Protein AF-A0AAE0ZW70-F1 (afdb_monomer)

Radius of gyration: 31.04 Å; Cα contacts (8 Å, |Δi|>4): 93; chains: 1; bounding box: 72×57×101 Å

Sequence (247 aa):
MSRSSVSFLVLSYLARVAAVVDLNQQQIQYVADHLTYRKCLKLIDALNQNGFLLKEGGDETSTPSSQPLREDARRPCVIQLTNWCNGPGRDMTFDFLALRLREIGLQKVADTLSKKVLHETAEQLHRYFLDDPFKEMIPTKSLMLDKPPPTEELVPAPDLEDNQEKLFVAVTILGTICATFCTCVGVCLACPGLGRQVCRRACPEMCASCFEVALDNCGRFAKSFNQSANKHLFAAPQGRRGGPFMV

InterPro domains:
  IPR000488 Death domain [PS50017] (81-117)

Secondary structure (DSSP, 8-state):
--HHHHHHHHHHHHHHHTT--PPPHHHHHHHHHHS-HHHHHHHHHHHH--SSS--TT--TT--S--S---GGGGS-HHHHHHHHHHTTTTT--HHHHHHHHHHTT-HHHHHHHHHHHHHHHHHHHHHHHTS-TTTTTS----TT-PPPPP----PPPP----HHHHHHHHHHHHHHHHHHHHHHHHHHHH-HHHHHHHHHHHS-HHHHHHHHHHHHHHHHHHHHHHHHHHHHHS------PPPP---

Foldseek 3Di:
DDPVVVVVVVVVVVVVLVPFDQDDLVLLVLLLVPDDLVLLLQLLLLLPDDDPDDPPPCDVPVDSPPPPPPPCSPDRSSVSSVVCCVPVCVSPHLVSSLSSCVNSVNNVSSVVSVVVVVVVVVVVVCCCPVVPPCVVVPPPPPVPDDDDDPDDDDDPDPCPPPVVVVVVVVVVVVVVVVVVVVVLVVCCVVPVPVSLVVCVVPDDPVVSVVVVVVSVVVVVVVVVVVVVCCVPVPPDPPPPPDDDDDD

Solvent-accessible surface area (backbone atoms only — not comparable to full-atom values): 15081 Å² total; per-residue (Å²): 134,67,75,63,62,61,52,51,53,53,51,53,52,56,54,60,66,68,68,62,62,70,71,48,72,67,56,49,42,54,53,32,75,75,43,53,72,73,54,40,54,54,46,55,54,56,70,67,49,91,58,99,62,78,73,88,77,68,48,102,74,60,61,76,72,85,62,74,89,49,83,66,78,77,53,55,51,42,58,54,54,51,51,35,42,75,48,91,36,55,91,47,44,52,63,57,55,31,50,50,31,38,74,75,70,37,44,73,59,22,54,52,49,53,50,51,54,52,47,55,51,48,51,51,49,42,52,64,68,70,63,33,81,58,64,78,72,50,75,81,81,51,97,81,70,78,83,79,77,87,83,72,84,80,71,82,75,75,87,69,77,60,61,63,58,56,48,51,52,51,52,51,53,50,50,52,53,51,51,52,51,52,51,54,53,49,46,32,73,78,36,54,70,60,38,54,58,50,43,68,71,75,42,61,74,77,54,48,57,58,46,54,55,50,51,53,51,50,54,52,48,54,53,51,48,52,56,52,46,54,58,64,77,65,56,66,80,77,73,77,76,77,73,84,82,83,129

pLDDT: mean 75.26, std 14.83, range [38.66, 95.25]

Structure (mmCIF, N/CA/C/O backbone):
data_AF-A0AAE0ZW70-F1
#
_entry.id   AF-A0AAE0ZW70-F1
#
loop_
_atom_site.group_PDB
_atom_site.id
_atom_site.type_symbol
_atom_site.label_atom_id
_atom_site.label_alt_id
_atom_site.label_comp_id
_atom_site.label_asym_id
_atom_site.label_entity_id
_atom_site.label_seq_id
_atom_site.pdbx_PDB_ins_code
_atom_site.Cartn_x
_atom_site.Cartn_y
_atom_site.Cartn_z
_atom_site.occupancy
_atom_site.B_iso_or_equiv
_atom_site.auth_seq_id
_atom_site.auth_comp_id
_atom_site.auth_asym_id
_atom_site.auth_atom_id
_atom_site.pdbx_PDB_model_num
ATOM 1 N N . MET A 1 1 ? 18.992 5.344 -28.788 1.00 46.16 1 MET A N 1
ATOM 2 C CA . MET A 1 1 ? 17.808 4.881 -28.028 1.00 46.16 1 MET A CA 1
ATOM 3 C C . MET A 1 1 ? 16.839 6.041 -27.895 1.00 46.16 1 MET A C 1
ATOM 5 O O . MET A 1 1 ? 17.242 7.108 -27.450 1.00 46.16 1 MET A O 1
ATOM 9 N N . SER A 1 2 ? 15.613 5.864 -28.389 1.00 38.66 2 SER A N 1
ATOM 10 C CA . SER A 1 2 ? 14.603 6.923 -28.479 1.00 38.66 2 SER A CA 1
ATOM 11 C C . SER A 1 2 ? 14.188 7.416 -27.088 1.00 38.66 2 SER A C 1
ATOM 13 O O . SER A 1 2 ? 13.878 6.592 -26.222 1.00 38.66 2 SER A O 1
ATOM 15 N N . ARG A 1 3 ? 14.139 8.747 -26.904 1.00 50.19 3 ARG A N 1
ATOM 16 C CA . ARG A 1 3 ? 13.607 9.447 -25.714 1.00 50.19 3 ARG A CA 1
ATOM 17 C C . ARG A 1 3 ? 12.236 8.912 -25.274 1.00 50.19 3 ARG A C 1
ATOM 19 O O . ARG A 1 3 ? 11.920 8.960 -24.090 1.00 50.19 3 ARG A O 1
ATOM 26 N N . SER A 1 4 ? 11.465 8.345 -26.200 1.00 52.25 4 SER A N 1
ATOM 27 C CA . SER A 1 4 ? 10.153 7.757 -25.933 1.00 52.25 4 SER A CA 1
ATOM 28 C C . SER A 1 4 ? 10.219 6.572 -24.962 1.00 52.25 4 SER A C 1
ATOM 30 O O . SER A 1 4 ? 9.391 6.475 -24.066 1.00 52.25 4 SER A O 1
ATOM 32 N N . SER A 1 5 ? 11.233 5.707 -25.065 1.00 51.31 5 SER A N 1
ATOM 33 C CA . SER A 1 5 ? 11.288 4.430 -24.322 1.00 51.31 5 SER A CA 1
ATOM 34 C C . SER A 1 5 ? 11.470 4.619 -22.811 1.00 51.31 5 SER A C 1
ATOM 36 O O . SER A 1 5 ? 10.885 3.894 -22.013 1.00 51.31 5 SER A O 1
ATOM 38 N N . VAL A 1 6 ? 12.250 5.628 -22.410 1.00 56.75 6 VAL A N 1
ATOM 39 C CA . VAL A 1 6 ? 12.465 5.964 -20.991 1.00 56.75 6 VAL A CA 1
ATOM 40 C C . VAL A 1 6 ? 11.204 6.591 -20.397 1.00 56.75 6 VAL A C 1
ATOM 42 O O . VAL A 1 6 ? 10.842 6.298 -19.261 1.00 56.75 6 VAL A O 1
ATOM 45 N N . SER A 1 7 ? 10.489 7.393 -21.189 1.00 64.75 7 SER A N 1
ATOM 46 C CA . SER A 1 7 ? 9.241 8.013 -20.749 1.00 64.75 7 SER A CA 1
ATOM 47 C C . SER A 1 7 ? 8.141 6.978 -20.499 1.00 64.75 7 SER A C 1
ATOM 49 O O . SER A 1 7 ? 7.419 7.106 -19.516 1.00 64.75 7 SER A O 1
ATOM 51 N N . PHE A 1 8 ? 8.047 5.934 -21.333 1.00 62.66 8 PHE A N 1
ATOM 52 C CA . PHE A 1 8 ? 7.090 4.836 -21.142 1.00 62.66 8 PHE A CA 1
ATOM 53 C C . PHE A 1 8 ? 7.341 4.043 -19.855 1.00 62.66 8 PHE A C 1
ATOM 55 O O . PHE A 1 8 ? 6.388 3.734 -19.144 1.00 62.66 8 PHE A O 1
ATOM 62 N N . LEU A 1 9 ? 8.601 3.757 -19.512 1.00 60.66 9 LEU A N 1
ATOM 63 C CA . LEU A 1 9 ? 8.926 3.029 -18.280 1.00 60.66 9 LEU A CA 1
ATOM 64 C C . LEU A 1 9 ? 8.584 3.847 -17.028 1.00 60.66 9 LEU A C 1
ATOM 66 O O . LEU A 1 9 ? 7.955 3.317 -16.114 1.00 60.66 9 LEU A O 1
ATOM 70 N N . VAL A 1 10 ? 8.907 5.145 -17.017 1.00 64.06 10 VAL A N 1
ATOM 71 C CA . VAL A 1 10 ? 8.567 6.048 -15.902 1.00 64.06 10 VAL A CA 1
ATOM 72 C C . VAL A 1 10 ? 7.051 6.218 -15.764 1.00 64.06 10 VAL A C 1
ATOM 74 O O . VAL A 1 10 ? 6.530 6.103 -14.659 1.00 64.06 10 VAL A O 1
ATOM 77 N N . LEU A 1 11 ? 6.327 6.407 -16.873 1.00 58.22 11 LEU A N 1
ATOM 78 C CA . LEU A 1 11 ? 4.861 6.477 -16.869 1.00 58.22 11 LEU A CA 1
ATOM 79 C C . LEU A 1 11 ? 4.227 5.171 -16.374 1.00 58.22 11 LEU A C 1
ATOM 81 O O . LEU A 1 11 ? 3.286 5.217 -15.589 1.00 58.22 11 LEU A O 1
ATOM 85 N N . SER A 1 12 ? 4.765 4.012 -16.770 1.00 59.16 12 SER A N 1
ATOM 86 C CA . SER A 1 12 ? 4.256 2.711 -16.317 1.00 59.16 12 SER A CA 1
ATOM 87 C C . SER A 1 12 ? 4.480 2.474 -14.822 1.00 59.16 12 SER A C 1
ATOM 89 O O . SER A 1 12 ? 3.613 1.920 -14.151 1.00 59.16 12 SER A O 1
ATOM 91 N N . TYR A 1 13 ? 5.615 2.931 -14.283 1.00 62.34 13 TYR A N 1
ATOM 92 C CA . TYR A 1 13 ? 5.923 2.807 -12.862 1.00 62.34 13 TYR A CA 1
ATOM 93 C C . TYR A 1 13 ? 5.033 3.732 -12.027 1.00 62.34 13 TYR A C 1
ATOM 95 O O . TYR A 1 13 ? 4.428 3.289 -11.055 1.00 62.34 13 TYR A O 1
ATOM 103 N N . LEU A 1 14 ? 4.868 4.987 -12.457 1.00 54.28 14 LEU A N 1
ATOM 104 C CA . LEU A 1 14 ? 3.965 5.942 -11.808 1.00 54.28 14 LEU A CA 1
ATOM 105 C C . LEU A 1 14 ? 2.499 5.478 -11.859 1.00 54.28 14 LEU A C 1
ATOM 107 O O . LEU A 1 14 ? 1.781 5.635 -10.877 1.00 54.28 14 LEU A O 1
ATOM 111 N N . ALA A 1 15 ? 2.072 4.843 -12.955 1.00 55.03 15 ALA A N 1
ATOM 112 C CA . ALA A 1 15 ? 0.723 4.289 -13.077 1.00 55.03 15 ALA A CA 1
ATOM 113 C C . ALA A 1 15 ? 0.472 3.102 -12.132 1.00 55.03 15 ALA A C 1
ATOM 115 O O . ALA A 1 15 ? -0.636 2.950 -11.630 1.00 55.03 15 ALA A O 1
ATOM 116 N N . ARG A 1 16 ? 1.490 2.275 -11.850 1.00 52.25 16 ARG A N 1
ATOM 117 C CA . ARG A 1 16 ? 1.353 1.152 -10.905 1.00 52.25 16 ARG A CA 1
ATOM 118 C C . ARG A 1 16 ? 1.277 1.596 -9.449 1.00 52.25 16 ARG A C 1
ATOM 120 O O . ARG A 1 16 ? 0.595 0.946 -8.668 1.00 52.25 16 ARG A O 1
ATOM 127 N N . VAL A 1 17 ? 1.931 2.701 -9.091 1.00 52.81 17 VAL A N 1
ATOM 128 C CA . VAL A 1 17 ? 1.842 3.268 -7.733 1.00 52.81 17 VAL A CA 1
ATOM 129 C C . VAL A 1 17 ? 0.456 3.875 -7.469 1.00 52.81 17 VAL A C 1
ATOM 131 O O . VAL A 1 17 ? 0.002 3.878 -6.333 1.00 52.81 17 VAL A O 1
ATOM 134 N N . ALA A 1 18 ? -0.259 4.315 -8.509 1.00 49.09 18 ALA A N 1
ATOM 135 C CA . ALA A 1 18 ? -1.601 4.889 -8.385 1.00 49.09 18 ALA A CA 1
ATOM 136 C C . ALA A 1 18 ? -2.732 3.853 -8.202 1.00 49.09 18 ALA A C 1
ATOM 138 O O . ALA A 1 18 ? -3.880 4.244 -8.024 1.00 49.09 18 ALA A O 1
ATOM 139 N N . ALA A 1 19 ? -2.437 2.549 -8.252 1.00 50.56 19 ALA A N 1
ATOM 140 C CA . ALA A 1 19 ? -3.428 1.478 -8.094 1.00 50.56 19 ALA A CA 1
ATOM 141 C C . ALA A 1 19 ? -3.498 0.936 -6.655 1.00 50.56 19 ALA A C 1
ATOM 143 O O . ALA A 1 19 ? -3.819 -0.230 -6.427 1.00 50.56 19 ALA A O 1
ATOM 144 N N . VAL A 1 20 ? -3.153 1.770 -5.679 1.00 55.12 20 VAL A N 1
ATOM 145 C CA . VAL A 1 20 ? -3.376 1.467 -4.270 1.00 55.12 20 VAL A CA 1
ATOM 146 C C . VAL A 1 20 ? -4.865 1.672 -3.991 1.00 55.12 20 VAL A C 1
ATOM 148 O O . VAL A 1 20 ? -5.407 2.736 -4.264 1.00 55.12 20 VAL A O 1
ATOM 151 N N . VAL A 1 21 ? -5.539 0.621 -3.523 1.00 60.47 21 VAL A N 1
ATOM 152 C CA . VAL A 1 21 ? -6.985 0.629 -3.268 1.00 60.47 21 VAL A CA 1
ATOM 153 C C . VAL A 1 21 ? -7.301 1.635 -2.161 1.00 60.47 21 VAL A C 1
ATOM 155 O O . VAL A 1 21 ? -6.983 1.397 -0.993 1.00 60.47 21 VAL A O 1
ATOM 158 N N . ASP A 1 22 ? -7.936 2.742 -2.547 1.00 68.19 22 ASP A N 1
ATOM 159 C CA . ASP A 1 22 ? -8.473 3.741 -1.626 1.00 68.19 22 ASP A CA 1
ATOM 160 C C . ASP A 1 22 ? -9.545 3.122 -0.716 1.00 68.19 22 ASP A C 1
ATOM 162 O O . ASP A 1 22 ? -10.363 2.294 -1.132 1.00 68.19 22 ASP A O 1
ATOM 166 N N . LEU A 1 23 ? -9.563 3.553 0.547 1.00 77.31 23 LEU A N 1
ATOM 167 C CA . LEU A 1 23 ? -10.606 3.190 1.505 1.00 77.31 23 LEU A CA 1
ATOM 168 C C . LEU A 1 23 ? -11.967 3.717 1.034 1.00 77.31 23 LEU A C 1
ATOM 170 O O . LEU A 1 23 ? -12.183 4.923 0.914 1.00 77.31 23 LEU A O 1
ATOM 174 N N . ASN A 1 24 ? -12.922 2.811 0.822 1.00 86.44 24 ASN A N 1
ATOM 175 C CA . ASN A 1 24 ? -14.282 3.192 0.453 1.00 86.44 24 ASN A CA 1
ATOM 176 C C . ASN A 1 24 ? -15.010 3.815 1.663 1.00 86.44 24 ASN A C 1
ATOM 178 O O . ASN A 1 24 ? -14.886 3.346 2.798 1.00 86.44 24 ASN A O 1
ATOM 182 N N . GLN A 1 25 ? -15.854 4.824 1.434 1.00 89.19 25 GLN A N 1
ATOM 183 C CA . GLN A 1 25 ? -16.656 5.470 2.480 1.00 89.19 25 GLN A CA 1
ATOM 184 C C . GLN A 1 25 ? -17.510 4.463 3.272 1.00 89.19 25 GLN A C 1
ATOM 186 O O . GLN A 1 25 ? -17.660 4.589 4.487 1.00 89.19 25 GLN A O 1
ATOM 191 N N . GLN A 1 26 ? -18.029 3.424 2.607 1.00 90.19 26 GLN A N 1
ATOM 192 C CA . GLN A 1 26 ? -18.799 2.358 3.263 1.00 90.19 26 GLN A CA 1
ATOM 193 C C . GLN A 1 26 ? -17.953 1.537 4.247 1.00 90.19 26 GLN A C 1
ATOM 195 O O . GLN A 1 26 ? -18.437 1.128 5.303 1.00 90.19 26 GLN A O 1
ATOM 200 N N . GLN A 1 27 ? -16.678 1.321 3.925 1.00 90.56 27 GLN A N 1
ATOM 201 C CA . GLN A 1 27 ? -15.733 0.597 4.772 1.00 90.56 27 GLN A CA 1
ATOM 202 C C . GLN A 1 27 ? -15.375 1.431 6.009 1.00 90.56 27 GLN A C 1
ATOM 204 O O . GLN A 1 27 ? -15.377 0.910 7.125 1.00 90.56 27 GLN A O 1
ATOM 209 N N . ILE A 1 28 ? -15.175 2.742 5.836 1.00 92.94 28 ILE A N 1
ATOM 210 C CA . ILE A 1 28 ? -14.963 3.690 6.941 1.00 92.94 28 ILE A CA 1
ATOM 211 C C . ILE A 1 28 ? -16.174 3.708 7.880 1.00 92.94 28 ILE A C 1
ATOM 213 O O . ILE A 1 28 ? -16.014 3.644 9.100 1.00 92.94 28 ILE A O 1
ATOM 217 N N . GLN A 1 29 ? -17.385 3.763 7.322 1.00 94.25 29 GLN A N 1
ATOM 218 C CA . GLN A 1 29 ? -18.617 3.734 8.106 1.00 94.25 29 GLN A CA 1
ATOM 219 C C . GLN A 1 29 ? -18.764 2.417 8.875 1.00 94.25 29 GLN A C 1
ATOM 221 O O . GLN A 1 29 ? -19.025 2.438 10.074 1.00 94.25 29 GLN A O 1
ATOM 226 N N . TYR A 1 30 ? -18.499 1.278 8.227 1.00 93.88 30 TYR A N 1
ATOM 227 C CA . TYR A 1 30 ? -18.518 -0.027 8.885 1.00 93.88 30 TYR A CA 1
ATOM 228 C C . TYR A 1 30 ? -17.576 -0.074 10.094 1.00 93.88 30 TYR A C 1
ATOM 230 O O . TYR A 1 30 ? -17.979 -0.519 11.168 1.00 93.88 30 TYR A O 1
ATOM 238 N N . VAL A 1 31 ? -16.341 0.411 9.939 1.00 94.75 31 VAL A N 1
ATOM 239 C CA . VAL A 1 31 ? -15.376 0.497 11.042 1.00 94.75 31 VAL A CA 1
ATOM 240 C C . VAL A 1 31 ? -15.926 1.409 12.139 1.00 94.75 31 VAL A C 1
ATOM 242 O O . VAL A 1 31 ? -16.021 0.984 13.287 1.00 94.75 31 VAL A O 1
ATOM 245 N N . ALA A 1 32 ? -16.378 2.617 11.799 1.00 95.25 32 ALA A N 1
ATOM 246 C CA . ALA A 1 32 ? -16.918 3.568 12.768 1.00 95.25 32 ALA A CA 1
ATOM 247 C C . ALA A 1 32 ? -18.082 3.002 13.603 1.00 95.25 32 ALA A C 1
ATOM 249 O O . ALA A 1 32 ? -18.111 3.217 14.814 1.00 95.25 32 ALA A O 1
ATOM 250 N N . ASP A 1 33 ? -18.988 2.243 12.983 1.00 95.25 33 ASP A N 1
ATOM 251 C CA . ASP A 1 33 ? -20.157 1.653 13.646 1.00 95.25 33 ASP A CA 1
ATOM 252 C C . ASP A 1 33 ? -19.785 0.517 14.618 1.00 95.25 33 ASP A C 1
ATOM 254 O O . ASP A 1 33 ? -20.522 0.227 15.561 1.00 95.25 33 ASP A O 1
ATOM 258 N N . HIS A 1 34 ? -18.625 -0.120 14.425 1.00 94.56 34 HIS A N 1
ATOM 259 C CA . HIS A 1 34 ? -18.142 -1.226 15.263 1.00 94.56 34 HIS A CA 1
ATOM 260 C C . HIS A 1 34 ? -17.158 -0.779 16.355 1.00 94.56 34 HIS A C 1
ATOM 262 O O . HIS A 1 34 ? -16.699 -1.606 17.153 1.00 94.56 34 HIS A O 1
ATOM 268 N N . LEU A 1 35 ? -16.832 0.515 16.427 1.00 93.31 35 LEU A N 1
ATOM 269 C CA . LEU A 1 35 ? -15.965 1.072 17.458 1.00 93.31 35 LEU A CA 1
ATOM 270 C C . LEU A 1 35 ? -16.751 1.866 18.501 1.00 93.31 35 LEU A C 1
ATOM 272 O O . LEU A 1 35 ? -17.518 2.776 18.205 1.00 93.31 35 LEU A O 1
ATOM 276 N N . THR A 1 36 ? -16.467 1.586 19.773 1.00 91.88 36 THR A N 1
ATOM 277 C CA . THR A 1 36 ? -16.862 2.496 20.850 1.00 91.88 36 THR A CA 1
ATOM 278 C C . THR A 1 36 ? -16.026 3.767 20.780 1.00 91.88 36 THR A C 1
ATOM 280 O O . THR A 1 36 ? -14.870 3.741 20.357 1.00 91.88 36 THR A O 1
ATOM 283 N N . TYR A 1 37 ? -16.570 4.880 21.269 1.00 89.19 37 TYR A N 1
ATOM 284 C CA . TYR A 1 37 ? -15.889 6.177 21.265 1.00 89.19 37 TYR A CA 1
ATOM 285 C C . TYR A 1 37 ? -14.440 6.115 21.793 1.00 89.19 37 TYR A C 1
ATOM 287 O O . TYR A 1 37 ? -13.516 6.590 21.137 1.00 89.19 37 TYR A O 1
ATOM 295 N N . ARG A 1 38 ? -14.211 5.439 22.931 1.00 89.06 38 ARG A N 1
ATOM 296 C CA . ARG A 1 38 ? -12.862 5.268 23.505 1.00 89.06 38 ARG A CA 1
ATOM 297 C C . ARG A 1 38 ? -11.914 4.512 22.574 1.00 89.06 38 ARG A C 1
ATOM 299 O O . ARG A 1 38 ? -10.745 4.869 22.477 1.00 89.06 38 ARG A O 1
ATOM 306 N N . LYS A 1 39 ? -12.403 3.465 21.904 1.00 92.38 39 LYS A N 1
ATOM 307 C CA . LYS A 1 39 ? -11.596 2.693 20.953 1.00 92.38 39 LYS A CA 1
ATOM 308 C C . LYS A 1 39 ? -11.331 3.489 19.678 1.00 92.38 39 LYS A C 1
ATOM 310 O O . LYS A 1 39 ? -10.242 3.376 19.135 1.00 92.38 39 LYS A O 1
ATOM 315 N N . CYS A 1 40 ? -12.283 4.312 19.241 1.00 93.62 40 CYS A N 1
ATOM 316 C CA . CYS A 1 40 ? -12.096 5.191 18.092 1.00 93.62 40 CYS A CA 1
ATOM 317 C C . CYS A 1 40 ? -10.966 6.197 18.326 1.00 93.62 40 CYS A C 1
ATOM 319 O O . CYS A 1 40 ? -10.095 6.337 17.479 1.00 93.62 40 CYS A O 1
ATOM 321 N N . LEU A 1 41 ? -10.913 6.824 19.506 1.00 90.88 41 LEU A N 1
ATOM 322 C CA . LEU A 1 41 ? -9.806 7.719 19.853 1.00 90.88 41 LEU A CA 1
ATOM 323 C C . LEU A 1 41 ? -8.454 6.997 19.851 1.00 90.88 41 LEU A C 1
ATOM 325 O O . LEU A 1 41 ? -7.496 7.505 19.278 1.00 90.88 41 LEU A O 1
ATOM 329 N N . LYS A 1 42 ? -8.391 5.792 20.439 1.00 91.19 42 LYS A N 1
ATOM 330 C CA . LYS A 1 42 ? -7.179 4.957 20.400 1.00 91.19 42 LYS A CA 1
ATOM 331 C C . LYS A 1 42 ? -6.769 4.613 18.967 1.00 91.19 42 LYS A C 1
ATOM 333 O O . LYS A 1 42 ? -5.586 4.629 18.657 1.00 91.19 42 LYS A O 1
ATOM 338 N N . LEU A 1 43 ? -7.739 4.326 18.098 1.00 93.31 43 LEU A N 1
ATOM 339 C CA . LEU A 1 43 ? -7.490 4.049 16.688 1.00 93.31 43 LEU A CA 1
ATOM 340 C C . LEU A 1 43 ? -6.941 5.280 15.961 1.00 93.31 43 LEU A C 1
ATOM 342 O O . LEU A 1 43 ? -5.953 5.157 15.256 1.00 93.31 43 LEU A O 1
ATOM 346 N N . ILE A 1 44 ? -7.538 6.460 16.142 1.00 91.88 44 ILE A N 1
ATOM 347 C CA . ILE A 1 44 ? -7.057 7.701 15.513 1.00 91.88 44 ILE A CA 1
ATOM 348 C C . ILE A 1 44 ? -5.638 8.040 15.979 1.00 91.88 44 ILE A C 1
ATOM 350 O O . ILE A 1 44 ? -4.803 8.419 15.161 1.00 91.88 44 ILE A O 1
ATOM 354 N N . ASP A 1 45 ? -5.342 7.865 17.268 1.00 89.88 45 ASP A N 1
ATOM 355 C CA . ASP A 1 45 ? -3.988 8.054 17.791 1.00 89.88 45 ASP A CA 1
ATOM 356 C C . ASP A 1 45 ? -3.002 7.060 17.152 1.00 89.88 45 ASP A C 1
ATOM 358 O O . ASP A 1 45 ? -1.981 7.472 16.607 1.00 89.88 45 ASP A O 1
ATOM 362 N N . ALA A 1 46 ? -3.360 5.773 17.092 1.00 91.00 46 ALA A N 1
ATOM 363 C CA . ALA A 1 46 ? -2.576 4.738 16.413 1.00 91.00 46 ALA A CA 1
ATOM 364 C C . AL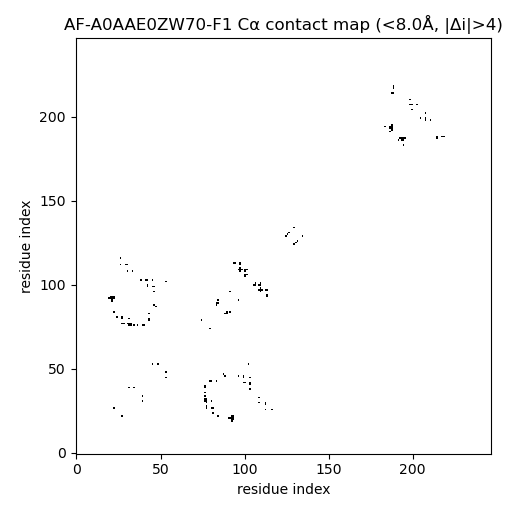A A 1 46 ? -2.356 5.031 14.914 1.00 91.00 46 ALA A C 1
ATOM 366 O O . ALA A 1 46 ? -1.268 4.805 14.382 1.00 91.00 46 ALA A O 1
ATOM 367 N N . LEU A 1 47 ? -3.368 5.560 14.225 1.00 90.62 47 LEU A N 1
ATOM 368 C CA . LEU A 1 47 ? -3.305 5.917 12.806 1.00 90.62 47 LEU A CA 1
ATOM 369 C C . LEU A 1 47 ? -2.435 7.153 12.533 1.00 90.62 47 LEU A C 1
ATOM 371 O O . LEU A 1 47 ? -1.917 7.293 11.429 1.00 90.62 47 LEU A O 1
ATOM 375 N N . ASN A 1 48 ? -2.258 8.034 13.519 1.00 88.06 48 ASN A N 1
ATOM 376 C CA . ASN A 1 48 ? -1.373 9.197 13.418 1.00 88.06 48 ASN A CA 1
ATOM 377 C C . ASN A 1 48 ? 0.088 8.874 13.784 1.00 88.06 48 ASN A C 1
ATOM 379 O O . ASN A 1 48 ? 0.970 9.714 13.590 1.00 88.06 48 ASN A O 1
ATOM 383 N N . GLN A 1 49 ? 0.375 7.680 14.315 1.00 87.00 49 GLN A N 1
ATOM 384 C CA . GLN A 1 49 ? 1.745 7.258 14.600 1.00 87.00 49 GLN A CA 1
ATOM 385 C C . GLN A 1 49 ? 2.456 6.821 13.313 1.00 87.00 49 GLN A C 1
ATOM 387 O O . GLN A 1 49 ? 2.127 5.798 12.706 1.00 87.00 49 GLN A O 1
ATOM 392 N N . ASN A 1 50 ? 3.486 7.580 12.932 1.00 68.94 50 ASN A N 1
ATOM 393 C CA . ASN A 1 50 ? 4.369 7.268 11.809 1.00 68.94 50 ASN A CA 1
ATOM 394 C C . ASN A 1 50 ? 5.362 6.159 12.212 1.00 68.94 50 ASN A C 1
ATOM 396 O O . ASN A 1 50 ? 6.446 6.446 12.719 1.00 68.94 50 ASN A O 1
ATOM 400 N N . GLY A 1 51 ? 4.995 4.891 12.022 1.00 68.81 51 GLY A N 1
ATOM 401 C CA . GLY A 1 51 ? 5.881 3.750 12.282 1.00 68.81 51 GLY A CA 1
ATOM 402 C C . GLY A 1 51 ? 5.209 2.400 12.040 1.00 68.81 51 GLY A C 1
ATOM 403 O O . GLY A 1 51 ? 4.005 2.279 12.211 1.00 68.81 51 GLY A O 1
ATOM 404 N N . PHE A 1 52 ? 5.969 1.374 11.652 1.00 61.88 52 PHE A N 1
ATOM 405 C CA . PHE A 1 52 ? 5.421 0.027 11.412 1.00 61.88 52 PHE A CA 1
ATOM 406 C C . PHE A 1 52 ? 4.951 -0.683 12.683 1.00 61.88 52 PHE A C 1
ATOM 408 O O . PHE A 1 52 ? 4.037 -1.492 12.618 1.00 61.88 52 PHE A O 1
ATOM 415 N N . LEU A 1 53 ? 5.562 -0.366 13.822 1.00 67.75 53 LEU A N 1
ATOM 416 C CA . LEU A 1 53 ? 5.189 -0.889 15.129 1.00 67.75 53 LEU A CA 1
ATOM 417 C C . LEU A 1 53 ? 4.634 0.262 15.958 1.00 67.75 53 LEU A C 1
ATOM 419 O O . LEU A 1 53 ? 5.250 1.334 16.017 1.00 67.75 53 LEU A O 1
ATOM 423 N N . LEU A 1 54 ? 3.490 0.049 16.605 1.00 69.56 54 LEU A N 1
ATOM 424 C CA . LEU A 1 54 ? 3.118 0.895 17.735 1.00 69.56 54 LEU A CA 1
ATOM 425 C C . LEU A 1 54 ? 4.229 0.818 18.778 1.00 69.56 54 LEU A C 1
ATOM 427 O O . LEU A 1 54 ? 4.822 -0.239 18.997 1.00 69.56 54 LEU A O 1
ATOM 431 N N . LYS A 1 55 ? 4.521 1.940 19.434 1.00 69.00 55 LYS A N 1
ATOM 432 C CA . LYS A 1 55 ? 5.447 1.932 20.566 1.00 69.00 55 LYS A CA 1
ATOM 433 C C . LYS A 1 55 ? 4.812 1.136 21.712 1.00 69.00 55 LYS A C 1
ATOM 435 O O . LYS A 1 55 ? 4.053 1.688 22.508 1.00 69.00 55 LYS A O 1
ATOM 440 N N . GLU A 1 56 ? 5.116 -0.161 21.765 1.00 57.38 56 GLU A N 1
ATOM 441 C CA . GLU A 1 56 ? 4.859 -1.049 22.900 1.00 57.38 56 GLU A CA 1
ATOM 442 C C . GLU A 1 56 ? 5.558 -0.441 24.122 1.00 57.38 56 GLU A C 1
ATOM 444 O O . GLU A 1 56 ? 6.781 -0.456 24.230 1.00 57.38 56 GLU A O 1
ATOM 449 N N . GLY A 1 57 ? 4.798 0.227 24.986 1.00 46.28 57 GLY A N 1
ATOM 450 C CA . GLY A 1 57 ? 5.355 1.035 26.075 1.00 46.28 57 GLY A CA 1
ATOM 451 C C . GLY A 1 57 ? 4.641 2.363 26.311 1.00 46.28 57 GLY A C 1
ATOM 452 O O . GLY A 1 57 ? 4.987 3.078 27.249 1.00 46.28 57 GLY A O 1
ATOM 453 N N . GLY A 1 58 ? 3.619 2.690 25.517 1.00 46.00 58 GLY A N 1
ATOM 454 C CA . GLY A 1 58 ? 2.562 3.603 25.948 1.00 46.00 58 GLY A CA 1
ATOM 455 C C . GLY A 1 58 ? 1.712 2.932 27.021 1.00 46.00 58 GLY A C 1
ATOM 456 O O . GLY A 1 58 ? 0.648 2.396 26.728 1.00 46.00 58 GLY A O 1
ATOM 457 N N . ASP A 1 59 ? 2.258 2.896 28.233 1.00 41.44 59 ASP A N 1
ATOM 458 C CA . ASP A 1 59 ? 1.593 2.675 29.512 1.00 41.44 59 ASP A CA 1
ATOM 459 C C . ASP A 1 59 ? 0.125 3.143 29.454 1.00 41.44 59 ASP A C 1
ATOM 461 O O . ASP A 1 59 ? -0.176 4.160 28.827 1.00 41.44 59 ASP A O 1
ATOM 465 N N . GLU A 1 60 ? -0.806 2.497 30.159 1.00 49.66 60 GLU A N 1
ATOM 466 C CA . GLU A 1 60 ? -2.186 3.012 30.306 1.00 49.66 60 GLU A CA 1
ATOM 467 C C . GLU A 1 60 ? -2.233 4.448 30.903 1.00 49.66 60 GLU A C 1
ATOM 469 O O . GLU A 1 60 ? -3.283 5.090 30.951 1.00 49.66 60 GLU A O 1
ATOM 474 N N . THR A 1 61 ? -1.060 4.960 31.290 1.00 44.69 61 THR A N 1
ATOM 475 C CA . THR A 1 61 ? -0.695 6.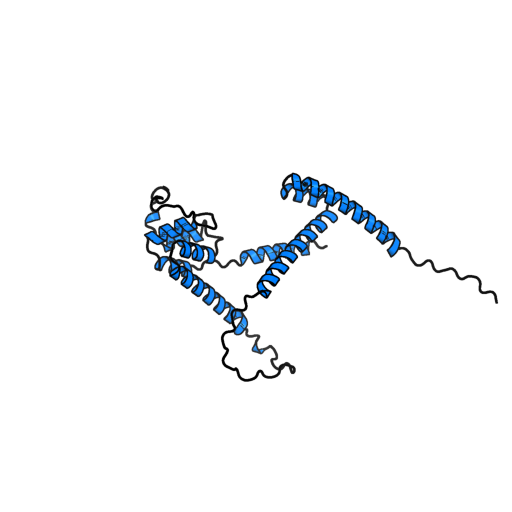291 31.773 1.00 44.69 61 THR A CA 1
ATOM 476 C C . THR A 1 61 ? -0.227 7.281 30.691 1.00 44.69 61 THR A C 1
ATOM 478 O O . THR A 1 61 ? -0.042 8.462 31.007 1.00 44.69 61 THR A O 1
ATOM 481 N N . SER A 1 62 ? -0.043 6.891 29.419 1.00 43.38 62 SER A N 1
ATOM 482 C CA . SER A 1 62 ? 0.132 7.862 28.330 1.00 43.38 62 SER A CA 1
ATOM 483 C C . SER A 1 62 ? -1.216 8.521 28.061 1.00 43.38 62 SER A C 1
ATOM 485 O O . SER A 1 62 ? -1.970 8.151 27.161 1.00 43.38 62 SER A O 1
ATOM 487 N N . THR A 1 63 ? -1.522 9.472 28.942 1.00 43.47 63 THR A N 1
ATOM 488 C CA . THR A 1 63 ? -2.490 10.551 28.793 1.00 43.47 63 THR A CA 1
ATOM 489 C C . THR A 1 63 ? -2.620 10.858 27.304 1.00 43.47 63 THR A C 1
ATOM 491 O O . THR A 1 63 ? -1.571 11.069 26.682 1.00 43.47 63 THR A O 1
ATOM 494 N N . PRO A 1 64 ? -3.842 10.837 26.719 1.00 48.19 64 PRO A N 1
ATOM 495 C CA . PRO A 1 64 ? -4.032 11.197 25.318 1.00 48.19 64 PRO A CA 1
ATOM 496 C C . PRO A 1 64 ? -3.225 12.458 25.100 1.00 48.19 64 PRO A C 1
ATOM 498 O O . PRO A 1 64 ? -3.358 13.387 25.906 1.00 48.19 64 PRO A O 1
ATOM 501 N N . SER A 1 65 ? -2.301 12.397 24.137 1.00 44.94 65 SER A N 1
ATOM 502 C CA . SER A 1 65 ? -1.357 13.471 23.875 1.00 44.94 65 SER A CA 1
ATOM 503 C C . SER A 1 65 ? -2.092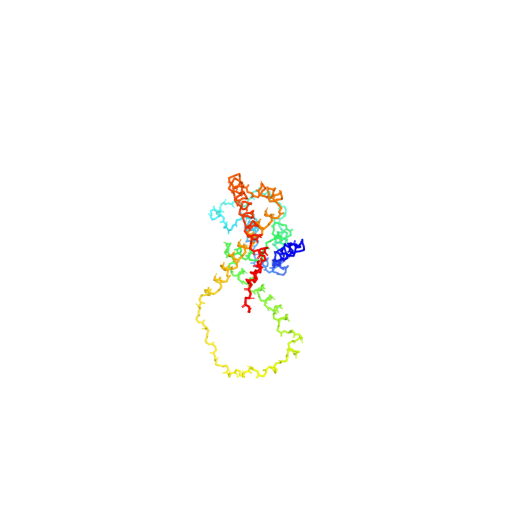 14.788 24.061 1.00 44.94 65 SER A C 1
ATOM 505 O O . SER A 1 65 ? -3.190 14.983 23.536 1.00 44.94 65 SER A O 1
ATOM 507 N N . SER A 1 66 ? -1.539 15.620 24.934 1.00 41.84 66 SER A N 1
ATOM 508 C CA . SER A 1 66 ? -2.047 16.913 25.372 1.00 41.84 66 SER A CA 1
ATOM 509 C C . SER A 1 66 ? -2.059 17.924 24.220 1.00 41.84 66 SER A C 1
ATOM 511 O O . SER A 1 66 ? -1.628 19.064 24.352 1.00 41.84 66 SER A O 1
ATOM 513 N N . GLN A 1 67 ? -2.570 17.523 23.059 1.00 46.06 67 GLN A N 1
ATOM 514 C CA . GLN A 1 67 ? -3.265 18.435 22.189 1.00 46.06 67 GLN A CA 1
ATOM 515 C C . GLN A 1 67 ? -4.472 18.939 22.982 1.00 46.06 67 GLN A C 1
ATOM 517 O O . GLN A 1 67 ? -5.173 18.137 23.609 1.00 46.06 67 GLN A O 1
ATOM 522 N N . PRO A 1 68 ? -4.682 20.266 23.027 1.00 42.00 68 PRO A N 1
ATOM 523 C CA . PRO A 1 68 ? -5.804 20.842 23.746 1.00 42.00 68 PRO A CA 1
ATOM 524 C C . PRO A 1 68 ? -7.048 20.094 23.303 1.00 42.00 68 PRO A C 1
ATOM 526 O O . PRO A 1 68 ? -7.171 19.804 22.114 1.00 42.00 68 PRO A O 1
ATOM 529 N N . LEU A 1 69 ? -7.899 19.749 24.270 1.00 49.25 69 LEU A N 1
ATOM 530 C CA . LEU A 1 69 ? -9.206 19.126 24.113 1.00 49.25 69 LEU A CA 1
ATOM 531 C C . LEU A 1 69 ? -10.022 19.955 23.104 1.00 49.25 69 LEU A C 1
ATOM 533 O O . LEU A 1 69 ? -10.837 20.793 23.477 1.00 49.25 69 LEU A O 1
ATOM 537 N N . ARG A 1 70 ? -9.708 19.817 21.814 1.00 50.66 70 ARG A N 1
ATOM 538 C CA . ARG A 1 70 ? -10.331 20.556 20.729 1.00 50.66 70 ARG A CA 1
ATOM 539 C C . ARG A 1 70 ? -11.782 20.123 20.756 1.00 50.66 70 ARG A C 1
ATOM 541 O O . ARG A 1 70 ? -12.081 18.954 21.012 1.00 50.66 70 ARG A O 1
ATOM 548 N N . GLU A 1 71 ? -12.682 21.051 20.465 1.00 54.59 71 GLU A N 1
ATOM 549 C CA . GLU A 1 71 ? -14.125 20.806 20.318 1.00 54.59 71 GLU A CA 1
ATOM 550 C C . GLU A 1 71 ? -14.450 19.586 19.423 1.00 54.59 71 GLU A C 1
ATOM 552 O O . GLU A 1 71 ? -15.534 19.010 19.494 1.00 54.59 71 GLU A O 1
ATOM 557 N N . ASP A 1 72 ? -13.466 19.125 18.651 1.00 55.03 72 ASP A N 1
ATOM 558 C CA . ASP A 1 72 ? -13.445 17.923 17.826 1.00 55.03 72 ASP A CA 1
ATOM 559 C C . ASP A 1 72 ? -13.588 16.594 18.581 1.00 55.03 72 ASP A C 1
ATOM 561 O O . ASP A 1 72 ? -14.002 15.608 17.972 1.00 55.03 72 ASP A O 1
ATOM 565 N N . ALA A 1 73 ? -13.335 16.548 19.893 1.00 56.47 73 ALA A N 1
ATOM 566 C CA . ALA A 1 73 ? -13.506 15.328 20.684 1.00 56.47 73 ALA A CA 1
ATOM 567 C C . ALA A 1 73 ? -14.967 14.831 20.692 1.00 56.47 73 ALA A C 1
ATOM 569 O O . ALA A 1 73 ? -15.218 13.648 20.863 1.00 56.47 73 ALA A O 1
ATOM 570 N N . ARG A 1 74 ? -15.964 15.688 20.439 1.00 62.56 74 ARG A N 1
ATOM 571 C CA . ARG A 1 74 ? -17.370 15.247 20.329 1.00 62.56 74 ARG A CA 1
ATOM 572 C C . ARG A 1 74 ? -17.774 14.771 18.934 1.00 62.56 74 ARG A C 1
ATOM 574 O O . ARG A 1 74 ? -18.927 14.384 18.745 1.00 62.56 74 ARG A O 1
ATOM 581 N N . ARG A 1 75 ? -16.876 14.805 17.945 1.00 79.50 75 ARG A N 1
ATOM 582 C CA . ARG A 1 75 ? -17.231 14.404 16.580 1.00 79.50 75 ARG A CA 1
ATOM 583 C C . ARG A 1 75 ? -17.473 12.892 16.511 1.00 79.50 75 ARG A C 1
ATOM 585 O O . ARG A 1 75 ? -16.688 12.134 17.089 1.00 79.50 75 ARG A O 1
ATOM 592 N N . PRO A 1 76 ? -18.503 12.439 15.774 1.00 89.75 76 PRO A N 1
ATOM 593 C CA . PRO A 1 76 ? -18.721 11.022 15.508 1.00 89.75 76 PRO A CA 1
ATOM 594 C C . PRO A 1 76 ? -17.463 10.358 14.941 1.00 89.75 76 PRO A C 1
ATOM 596 O O . PRO A 1 76 ? -16.749 10.969 14.143 1.00 89.75 76 PRO A O 1
ATOM 599 N N . CYS A 1 77 ? -17.216 9.099 15.312 1.00 92.31 77 CYS A N 1
ATOM 600 C CA . CYS A 1 77 ? -16.029 8.353 14.879 1.00 92.31 77 CYS A CA 1
ATOM 601 C C . CYS A 1 77 ? -15.855 8.362 13.352 1.00 92.31 77 CYS A C 1
ATOM 603 O O . CYS A 1 77 ? -14.756 8.580 12.847 1.00 92.31 77 CYS A O 1
ATOM 605 N N . VAL A 1 78 ? -16.966 8.235 12.617 1.00 94.50 78 VAL A N 1
ATOM 606 C CA . VAL A 1 78 ? -16.987 8.291 11.150 1.00 94.50 78 VAL A CA 1
ATOM 607 C C . VAL A 1 78 ? -16.399 9.595 10.607 1.00 94.50 78 VAL A C 1
ATOM 609 O O . VAL A 1 78 ? -15.626 9.563 9.656 1.00 94.50 78 VAL A O 1
ATOM 612 N N . ILE A 1 79 ? -16.683 10.737 11.240 1.00 93.19 79 ILE A N 1
ATOM 613 C CA . ILE A 1 79 ? -16.152 12.040 10.821 1.00 93.19 79 ILE A CA 1
ATOM 614 C C . ILE A 1 79 ? -14.652 12.119 11.100 1.00 93.19 79 ILE A C 1
ATOM 616 O O . ILE A 1 79 ? -13.905 12.639 10.277 1.00 93.19 79 ILE A O 1
ATOM 620 N N . GLN A 1 80 ? -14.194 11.590 12.237 1.00 91.88 80 GLN A N 1
ATOM 621 C CA . GLN A 1 80 ? -12.768 11.574 12.574 1.00 91.88 80 GLN A CA 1
ATOM 622 C C . GLN A 1 80 ? -11.971 10.709 11.589 1.00 91.88 80 GLN A C 1
ATOM 624 O O . GLN A 1 80 ? -10.965 11.170 11.055 1.00 91.88 80 GLN A O 1
ATOM 629 N N . LEU A 1 81 ? -12.461 9.505 11.284 1.00 92.62 81 LEU A N 1
ATOM 630 C CA . LEU A 1 81 ? -11.837 8.610 10.307 1.00 92.62 81 LEU A CA 1
ATOM 631 C C . LEU A 1 81 ? -11.874 9.189 8.889 1.00 92.62 81 LEU A C 1
ATOM 633 O O . LEU A 1 81 ? -10.875 9.117 8.181 1.00 92.62 81 LEU A O 1
ATOM 637 N N . THR A 1 82 ? -12.981 9.824 8.493 1.00 93.06 82 THR A N 1
ATOM 638 C CA . THR A 1 82 ? -13.088 10.500 7.188 1.00 93.06 82 THR A CA 1
ATOM 639 C C . THR A 1 82 ? -12.085 11.655 7.085 1.00 93.06 82 THR A C 1
ATOM 641 O O . THR A 1 82 ? -11.408 11.802 6.072 1.00 93.06 82 THR A O 1
ATOM 644 N N . ASN A 1 83 ? -11.925 12.458 8.143 1.00 91.50 83 ASN A N 1
ATOM 645 C CA . ASN A 1 83 ? -10.933 13.539 8.168 1.00 91.50 83 ASN A CA 1
ATOM 646 C C . ASN A 1 83 ? -9.499 13.009 8.124 1.00 91.50 83 ASN A C 1
ATOM 648 O O . ASN A 1 83 ? -8.649 13.618 7.480 1.00 91.50 83 ASN A O 1
ATOM 652 N N . TRP A 1 84 ? -9.234 11.883 8.789 1.00 91.19 84 TRP A N 1
ATOM 653 C CA . TRP A 1 84 ? -7.944 11.213 8.696 1.00 91.19 84 TRP A CA 1
ATOM 654 C C . TRP A 1 84 ? -7.671 10.747 7.258 1.00 91.19 84 TRP A C 1
ATOM 656 O O . TRP A 1 84 ? -6.628 11.105 6.716 1.00 91.19 84 TRP A O 1
ATOM 666 N N . CYS A 1 85 ? -8.629 10.078 6.603 1.00 90.38 85 CYS A N 1
ATOM 667 C CA . CYS A 1 85 ? -8.504 9.644 5.203 1.00 90.38 85 CYS A CA 1
ATOM 668 C C . CYS A 1 85 ? -8.300 10.824 4.240 1.00 90.38 85 CYS A C 1
ATOM 670 O O . CYS A 1 85 ? -7.534 10.726 3.295 1.00 90.38 85 CYS A O 1
ATOM 672 N N . ASN A 1 86 ? -8.933 11.972 4.487 1.00 89.12 86 ASN A N 1
ATOM 673 C CA . ASN A 1 86 ? -8.767 13.161 3.643 1.00 89.12 86 ASN A CA 1
ATOM 674 C C . ASN A 1 86 ? -7.481 13.959 3.928 1.00 89.12 86 ASN A C 1
ATOM 676 O O . ASN A 1 86 ? -7.160 14.887 3.185 1.00 89.12 86 ASN A O 1
ATOM 680 N N . GLY A 1 87 ? -6.774 13.651 5.017 1.00 88.56 87 GLY A N 1
ATOM 681 C CA . GLY A 1 87 ? -5.585 14.370 5.461 1.00 88.56 87 GLY A CA 1
ATOM 682 C C . GLY A 1 87 ? -4.365 13.451 5.531 1.00 88.56 87 GLY A C 1
ATOM 683 O O . GLY A 1 87 ? -3.856 13.048 4.487 1.00 88.56 87 GLY A O 1
ATOM 684 N N . PRO A 1 88 ? -3.861 13.133 6.737 1.00 86.00 88 PRO A N 1
ATOM 685 C CA . PRO A 1 88 ? -2.629 12.355 6.904 1.00 86.00 88 PRO A CA 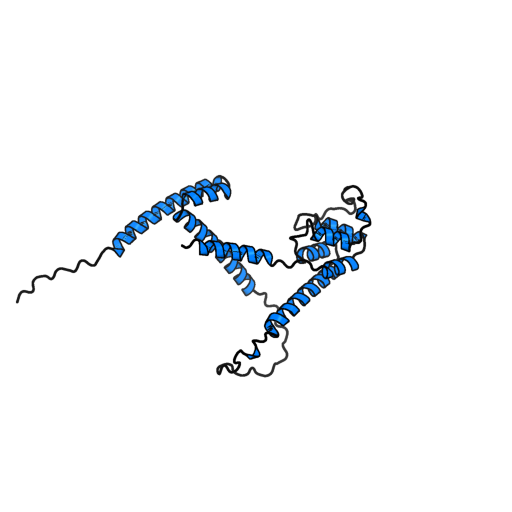1
ATOM 686 C C . PRO A 1 88 ? -2.732 10.907 6.395 1.00 86.00 88 PRO A C 1
ATOM 688 O O . PRO A 1 88 ? -1.713 10.304 6.081 1.00 86.00 88 PRO A O 1
ATOM 691 N N . GLY A 1 89 ? -3.943 10.353 6.310 1.00 84.31 89 GLY A N 1
ATOM 692 C CA . GLY A 1 89 ? -4.219 8.999 5.833 1.00 84.31 89 GLY A CA 1
ATOM 693 C C . GLY A 1 89 ? -4.520 8.892 4.339 1.00 84.31 89 GLY A C 1
ATOM 694 O O . GLY A 1 89 ? -4.917 7.820 3.903 1.00 84.31 89 GLY A O 1
ATOM 695 N N . ARG A 1 90 ? -4.367 9.971 3.559 1.00 86.12 90 ARG A N 1
ATOM 696 C CA . ARG A 1 90 ? -4.770 10.004 2.142 1.00 86.12 90 ARG A CA 1
ATOM 697 C C . ARG A 1 90 ? -4.081 8.958 1.277 1.00 86.12 90 ARG A C 1
ATOM 699 O O . ARG A 1 90 ? -4.722 8.376 0.417 1.00 86.12 90 ARG A O 1
ATOM 706 N N . ASP A 1 91 ? -2.800 8.727 1.522 1.00 83.00 91 ASP A N 1
ATOM 707 C CA . ASP A 1 91 ? -2.000 7.778 0.745 1.00 83.00 91 ASP A CA 1
ATOM 708 C C . ASP A 1 91 ? -1.907 6.404 1.441 1.00 83.00 91 ASP A C 1
ATOM 710 O O . ASP A 1 91 ? -1.056 5.581 1.102 1.00 83.00 91 ASP A O 1
ATOM 714 N N . MET A 1 92 ? -2.744 6.163 2.459 1.00 85.44 92 MET A N 1
ATOM 715 C CA . MET A 1 92 ? -2.730 4.930 3.245 1.00 85.44 92 MET A CA 1
ATOM 716 C C . MET A 1 92 ? -3.751 3.926 2.718 1.00 85.44 92 MET A C 1
ATOM 718 O O . MET A 1 92 ? -4.880 4.266 2.373 1.00 85.44 92 MET A O 1
ATOM 722 N N . THR A 1 93 ? -3.359 2.655 2.718 1.00 86.75 93 THR A N 1
ATOM 723 C CA . THR A 1 93 ? -4.196 1.557 2.225 1.00 86.75 93 THR A CA 1
ATOM 724 C C . THR A 1 93 ? -5.162 1.063 3.303 1.00 86.75 93 THR A C 1
ATOM 726 O O . THR A 1 93 ? -4.951 1.273 4.505 1.00 86.75 93 THR A O 1
ATOM 729 N N . PHE A 1 94 ? -6.195 0.318 2.898 1.00 88.56 94 PHE A N 1
ATOM 730 C CA . PHE A 1 94 ? -7.062 -0.373 3.859 1.00 88.56 94 PHE A CA 1
ATOM 731 C C . PHE A 1 94 ? -6.286 -1.370 4.743 1.00 88.56 94 PHE A C 1
ATOM 733 O O . PHE A 1 94 ? -6.679 -1.592 5.891 1.00 88.56 94 PHE A O 1
ATOM 740 N N . ASP A 1 95 ? -5.171 -1.929 4.252 1.00 88.88 95 ASP A N 1
ATOM 741 C CA . ASP A 1 95 ? -4.314 -2.831 5.029 1.00 88.88 95 ASP A CA 1
ATOM 742 C C . ASP A 1 95 ? -3.689 -2.116 6.224 1.00 88.88 95 ASP A C 1
ATOM 744 O O . ASP A 1 95 ? -3.594 -2.699 7.301 1.00 88.88 95 ASP A O 1
ATOM 748 N N . PHE A 1 96 ? -3.315 -0.842 6.072 1.00 90.69 96 PHE A N 1
ATOM 749 C CA . PHE A 1 96 ? -2.791 -0.050 7.183 1.00 90.69 96 PHE A CA 1
ATOM 750 C C . PHE A 1 96 ? -3.851 0.143 8.275 1.00 90.69 96 PHE A C 1
ATOM 752 O O . PHE A 1 96 ? -3.572 -0.034 9.463 1.00 90.69 96 PHE A O 1
ATOM 759 N N . LEU A 1 97 ? -5.097 0.428 7.882 1.00 92.44 97 LEU A N 1
ATOM 760 C CA . LEU A 1 97 ? -6.217 0.525 8.819 1.00 92.44 97 LEU A CA 1
ATOM 761 C C . LEU A 1 97 ? -6.493 -0.818 9.512 1.00 92.44 97 LEU A C 1
ATOM 763 O O . LEU A 1 97 ? -6.665 -0.859 10.732 1.00 92.44 97 LEU A O 1
ATOM 767 N N . ALA A 1 98 ? -6.505 -1.920 8.759 1.00 93.25 98 ALA A N 1
ATOM 768 C CA . ALA A 1 98 ? -6.694 -3.266 9.296 1.00 93.25 98 ALA A CA 1
ATOM 769 C C . ALA A 1 98 ? -5.564 -3.663 10.259 1.00 93.25 98 ALA A C 1
ATOM 771 O O . ALA A 1 98 ? -5.830 -4.229 11.322 1.00 93.25 98 ALA A O 1
ATOM 772 N N . LEU A 1 99 ? -4.317 -3.316 9.933 1.00 92.88 99 LEU A N 1
ATOM 773 C CA . LEU A 1 99 ? -3.157 -3.523 10.793 1.00 92.88 99 LEU A CA 1
ATOM 774 C C . LEU A 1 99 ? -3.334 -2.781 12.121 1.00 92.88 99 LEU A C 1
ATOM 776 O O . LEU A 1 99 ? -3.302 -3.418 13.172 1.00 92.88 99 LEU A O 1
ATOM 780 N N . ARG A 1 100 ? -3.630 -1.473 12.090 1.00 93.12 100 ARG A N 1
ATOM 781 C CA . ARG A 1 100 ? -3.855 -0.689 13.317 1.00 93.12 100 ARG A CA 1
ATOM 782 C C . ARG A 1 100 ? -5.013 -1.219 14.149 1.00 93.1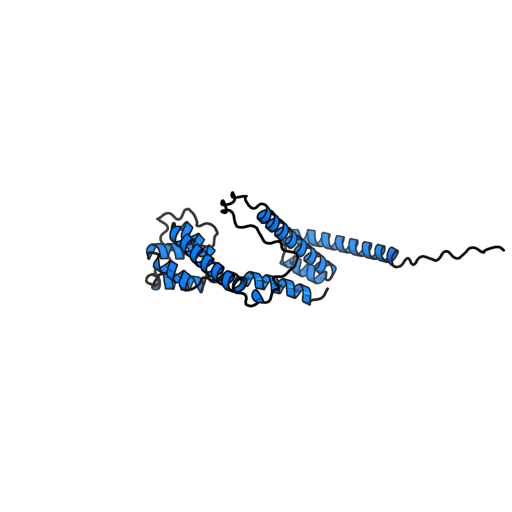2 100 ARG A C 1
ATOM 784 O O . ARG A 1 100 ? -4.909 -1.282 15.370 1.00 93.12 100 ARG A O 1
ATOM 791 N N . LEU A 1 101 ? -6.099 -1.653 13.506 1.00 94.62 101 LEU A N 1
ATOM 792 C CA . LEU A 1 101 ? -7.218 -2.309 14.185 1.00 94.62 101 LEU A CA 1
ATOM 793 C C . LEU A 1 101 ? -6.774 -3.585 14.916 1.00 94.62 101 LEU A C 1
ATOM 795 O O . LEU A 1 101 ? -7.210 -3.818 16.044 1.00 94.62 101 LEU A O 1
ATOM 799 N N . ARG A 1 102 ? -5.902 -4.404 14.317 1.00 93.62 102 ARG A N 1
ATOM 800 C CA . ARG A 1 102 ? -5.360 -5.605 14.974 1.00 93.62 102 ARG A CA 1
ATOM 801 C C . ARG A 1 102 ? -4.509 -5.249 16.180 1.00 93.62 102 ARG A C 1
ATOM 803 O O . ARG A 1 102 ? -4.692 -5.864 17.229 1.00 93.62 102 ARG A O 1
ATOM 810 N N . GLU A 1 103 ? -3.640 -4.254 16.053 1.00 91.06 103 GLU A N 1
ATOM 811 C CA . GLU A 1 103 ? -2.745 -3.879 17.145 1.00 91.06 103 GLU A CA 1
ATOM 812 C C . GLU A 1 103 ? -3.493 -3.285 18.353 1.00 91.06 103 GLU A C 1
ATOM 814 O O . GLU A 1 103 ? -3.119 -3.541 19.493 1.00 91.06 103 GLU A O 1
ATOM 819 N N . ILE A 1 104 ? -4.612 -2.577 18.145 1.00 91.31 104 ILE A N 1
ATOM 820 C CA . ILE A 1 104 ? -5.476 -2.111 19.251 1.00 91.31 104 ILE A CA 1
ATOM 821 C C . ILE A 1 104 ? -6.408 -3.205 19.813 1.00 91.31 104 ILE A C 1
ATOM 823 O O . ILE A 1 104 ? -7.318 -2.909 20.595 1.00 91.31 104 ILE A O 1
ATOM 827 N N . GLY A 1 105 ? -6.231 -4.464 19.397 1.00 92.94 105 GLY A N 1
ATOM 828 C CA . GLY A 1 105 ? -7.008 -5.614 19.867 1.00 92.94 105 GLY A CA 1
ATOM 829 C C . GLY A 1 105 ? -8.389 -5.774 19.218 1.00 92.94 105 GLY A C 1
ATOM 830 O O . GLY A 1 105 ? -9.247 -6.475 19.753 1.00 92.94 105 GLY A O 1
ATOM 831 N N . LEU A 1 106 ? -8.644 -5.139 18.069 1.00 94.50 106 LEU A N 1
ATOM 832 C CA . LEU A 1 106 ? -9.886 -5.260 17.291 1.00 94.50 106 LEU A CA 1
ATOM 833 C C . LEU A 1 106 ? -9.741 -6.211 16.093 1.00 94.50 106 LEU A C 1
ATOM 835 O O . LEU A 1 106 ? -10.240 -5.934 15.001 1.00 94.50 106 LEU A O 1
ATOM 839 N N . GLN A 1 107 ? -9.118 -7.372 16.313 1.00 94.88 107 GLN A N 1
ATOM 840 C CA . GLN A 1 107 ? -8.861 -8.378 15.271 1.00 94.88 107 GLN A CA 1
ATOM 841 C C . GLN A 1 107 ? -10.121 -8.757 14.479 1.00 94.88 107 GLN A C 1
ATOM 843 O O . GLN A 1 107 ? -10.113 -8.708 13.256 1.00 94.88 107 GLN A O 1
ATOM 848 N N . LYS A 1 108 ? -11.252 -9.007 15.154 1.00 94.75 108 LYS A N 1
ATOM 849 C CA . LYS A 1 108 ? -12.516 -9.373 14.486 1.00 94.75 108 LYS A CA 1
ATOM 850 C C . LYS A 1 108 ? -13.019 -8.302 13.506 1.00 94.75 108 LYS A C 1
ATOM 852 O O . LYS A 1 108 ? -13.571 -8.640 12.459 1.00 94.75 108 LYS A O 1
ATOM 857 N N . VAL A 1 109 ? -12.854 -7.021 13.847 1.00 94.81 109 VAL A N 1
ATOM 858 C CA . VAL A 1 109 ? -13.260 -5.903 12.977 1.00 94.81 109 VAL A CA 1
ATOM 859 C C . VAL A 1 109 ? -12.312 -5.812 11.787 1.00 94.81 109 VAL A C 1
AT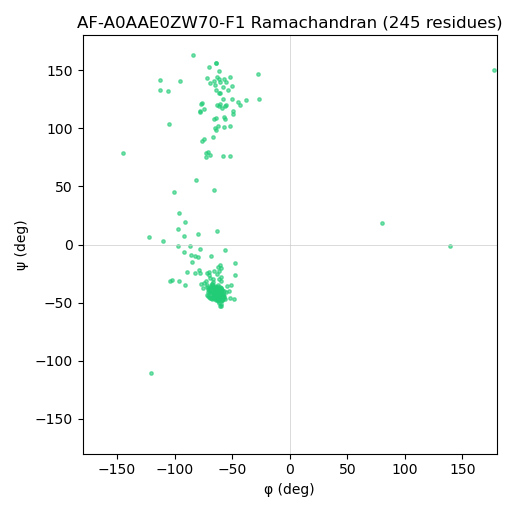OM 861 O O . VAL A 1 109 ? -12.783 -5.702 10.659 1.00 94.81 109 VAL A O 1
ATOM 864 N N . ALA A 1 110 ? -11.003 -5.939 12.027 1.00 95.06 110 ALA A N 1
ATOM 865 C CA . ALA A 1 110 ? -9.991 -5.967 10.975 1.00 95.06 110 ALA A CA 1
ATOM 866 C C . ALA A 1 110 ? -10.226 -7.114 9.980 1.00 95.06 110 ALA A C 1
ATOM 868 O O . ALA A 1 110 ? -10.270 -6.886 8.778 1.00 95.06 110 ALA A O 1
ATOM 869 N N . ASP A 1 111 ? -10.470 -8.330 10.469 1.00 93.38 111 ASP A N 1
ATOM 870 C CA . ASP A 1 111 ? -10.674 -9.497 9.609 1.00 93.38 111 ASP A CA 1
ATOM 871 C C . ASP A 1 111 ? -11.967 -9.388 8.798 1.00 93.38 111 ASP A C 1
ATOM 873 O O . ASP A 1 111 ? -12.018 -9.800 7.639 1.00 93.38 111 ASP A O 1
ATOM 877 N N . THR A 1 112 ? -13.020 -8.806 9.380 1.00 92.88 112 THR A N 1
ATOM 878 C CA . THR A 1 112 ? -14.273 -8.574 8.651 1.00 92.88 112 THR A CA 1
ATOM 879 C C . THR A 1 112 ? -14.113 -7.475 7.602 1.00 92.88 112 THR A C 1
ATOM 881 O O . THR A 1 112 ? -14.647 -7.607 6.503 1.00 92.88 112 THR A O 1
ATOM 884 N N . LEU A 1 113 ? -13.349 -6.422 7.910 1.00 91.94 113 LEU A N 1
ATOM 885 C CA . LEU A 1 113 ? -12.997 -5.368 6.961 1.00 91.94 113 LEU A CA 1
ATOM 886 C C . LEU A 1 113 ? -12.222 -5.946 5.770 1.00 91.94 113 LEU A C 1
ATOM 888 O O . LEU A 1 113 ? -12.661 -5.779 4.635 1.00 91.94 113 LEU A O 1
ATOM 892 N N . SER A 1 114 ? -11.140 -6.692 6.022 1.00 90.19 114 SER A N 1
ATOM 893 C CA . SER A 1 114 ? -10.346 -7.338 4.971 1.00 90.19 114 SER A CA 1
ATOM 894 C C . SER A 1 114 ? -11.192 -8.285 4.121 1.00 90.19 114 SER A C 1
ATOM 896 O O . SER A 1 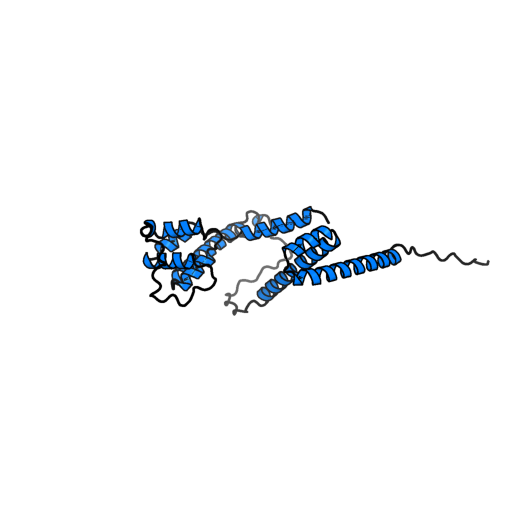114 ? -11.099 -8.248 2.898 1.00 90.19 114 SER A O 1
ATOM 898 N N . LYS A 1 115 ? -12.076 -9.087 4.733 1.00 89.62 115 LYS A N 1
ATOM 899 C CA . LYS A 1 115 ? -12.991 -9.969 3.990 1.00 89.62 115 LYS A CA 1
ATOM 900 C C . LYS A 1 115 ? -13.933 -9.195 3.073 1.00 89.62 115 LYS A C 1
ATOM 902 O O . LYS A 1 115 ? -14.112 -9.612 1.937 1.00 89.62 115 LYS A O 1
ATOM 907 N N . LYS A 1 116 ? -14.521 -8.088 3.537 1.00 87.44 116 LYS A N 1
ATOM 908 C CA . LYS A 1 116 ? -15.418 -7.264 2.711 1.00 87.44 116 LYS A CA 1
ATOM 909 C C . LYS A 1 116 ? -14.686 -6.642 1.527 1.00 87.44 116 LYS A C 1
ATOM 911 O O . LYS A 1 116 ? -15.157 -6.772 0.404 1.00 87.44 116 LYS A O 1
ATOM 916 N N . VAL A 1 117 ? -13.520 -6.041 1.770 1.00 85.94 117 VAL A N 1
ATOM 917 C CA . VAL A 1 117 ? -12.719 -5.407 0.711 1.00 85.94 117 VAL A CA 1
ATOM 918 C C . VAL A 1 117 ? -12.282 -6.440 -0.331 1.00 85.94 117 VAL A C 1
ATOM 920 O O . VAL A 1 117 ? -12.448 -6.226 -1.531 1.00 85.94 117 VAL A O 1
ATOM 923 N N . LEU A 1 118 ? -11.768 -7.591 0.117 1.00 84.19 118 LEU A N 1
ATOM 924 C CA . LEU A 1 118 ? -11.330 -8.661 -0.780 1.00 84.19 118 LEU A CA 1
ATOM 925 C C . LEU A 1 118 ? -12.500 -9.281 -1.544 1.00 84.19 118 LEU A C 1
ATOM 927 O O . LEU A 1 118 ? -12.343 -9.612 -2.713 1.00 84.19 118 LEU A O 1
ATOM 931 N N . HIS A 1 119 ? -13.668 -9.420 -0.915 1.00 84.56 119 HIS A N 1
ATOM 932 C CA . HIS A 1 119 ? -14.853 -9.957 -1.573 1.00 84.56 119 HIS A CA 1
ATOM 933 C C . HIS A 1 119 ? -15.379 -9.013 -2.656 1.00 84.56 119 HIS A C 1
ATOM 935 O O . HIS A 1 119 ? -15.591 -9.458 -3.776 1.00 84.56 119 HIS A O 1
ATOM 941 N N . GLU A 1 120 ? -15.498 -7.713 -2.369 1.00 80.12 120 GLU A N 1
ATOM 942 C CA . GLU A 1 120 ? -15.867 -6.699 -3.370 1.00 80.12 120 GLU A CA 1
ATOM 943 C C . GLU A 1 120 ? -14.880 -6.694 -4.545 1.00 80.12 120 GLU A C 1
ATOM 945 O O . GLU A 1 120 ? -15.283 -6.672 -5.708 1.00 80.12 120 GLU A O 1
ATOM 950 N N . THR A 1 121 ? -13.581 -6.776 -4.245 1.00 79.12 121 THR A N 1
ATOM 951 C CA . THR A 1 121 ? -12.528 -6.846 -5.268 1.00 79.12 121 THR A CA 1
ATOM 952 C C . THR A 1 121 ? -12.650 -8.125 -6.100 1.00 79.12 121 THR A C 1
ATOM 954 O O . THR A 1 121 ? -12.570 -8.071 -7.325 1.00 79.12 121 THR A O 1
ATOM 957 N N . ALA A 1 122 ? -12.890 -9.273 -5.461 1.00 76.19 122 ALA A N 1
ATOM 958 C CA . ALA A 1 122 ? -13.072 -10.551 -6.140 1.00 76.19 122 ALA A CA 1
ATOM 959 C C . ALA A 1 122 ? -14.338 -10.571 -7.006 1.00 76.19 122 ALA A C 1
ATOM 961 O O . ALA A 1 122 ? -14.287 -11.078 -8.121 1.00 76.19 122 ALA A O 1
ATOM 962 N N . GLU A 1 123 ? -15.450 -9.994 -6.543 1.00 80.94 123 GLU A N 1
ATOM 963 C CA . GLU A 1 123 ? -16.679 -9.865 -7.333 1.00 80.94 123 GLU A CA 1
ATOM 964 C C . GLU A 1 123 ? -16.484 -8.955 -8.546 1.00 80.94 123 GLU A C 1
ATOM 966 O O . GLU A 1 123 ? -16.940 -9.282 -9.641 1.00 80.94 123 GLU A O 1
ATOM 971 N N . GLN A 1 124 ? -15.787 -7.827 -8.385 1.00 80.31 124 GLN A N 1
ATOM 972 C CA . GLN A 1 124 ? -15.447 -6.963 -9.515 1.00 80.31 124 GLN A CA 1
ATOM 973 C C . GLN A 1 124 ? -14.571 -7.707 -10.520 1.00 80.31 124 GLN A C 1
ATOM 975 O O . GLN A 1 124 ? -14.870 -7.694 -11.713 1.00 80.31 124 GLN A O 1
ATOM 980 N N . LEU A 1 125 ? -13.538 -8.409 -10.047 1.00 78.62 125 LEU A N 1
ATOM 981 C CA . LEU A 1 125 ? -12.692 -9.244 -10.895 1.00 78.62 125 LEU A CA 1
ATOM 982 C C . LEU A 1 125 ? -13.530 -10.308 -11.622 1.00 78.62 125 LEU A C 1
ATOM 984 O O . LEU A 1 125 ? -13.390 -10.489 -12.826 1.00 78.62 125 LEU A O 1
ATOM 988 N N . HIS A 1 126 ? -14.455 -10.964 -10.921 1.00 78.94 126 HIS A N 1
ATOM 989 C CA . HIS A 1 126 ? -15.359 -11.950 -11.507 1.00 78.94 126 HIS A CA 1
ATOM 990 C C . HIS A 1 126 ? -16.197 -11.337 -12.633 1.00 78.94 126 HIS A C 1
ATOM 992 O O . HIS A 1 126 ? -16.222 -11.880 -13.732 1.00 78.94 126 HIS A O 1
ATOM 998 N N . ARG A 1 127 ? -16.803 -10.166 -12.416 1.00 78.94 127 ARG A N 1
ATOM 999 C CA . ARG A 1 127 ? -17.587 -9.481 -13.456 1.00 78.94 127 ARG A CA 1
ATOM 1000 C C . ARG A 1 127 ? -16.745 -9.077 -14.662 1.00 78.94 127 ARG A C 1
ATOM 1002 O O . ARG A 1 127 ? -17.198 -9.204 -15.790 1.00 78.94 127 ARG A O 1
ATOM 1009 N N . TYR A 1 128 ? -15.525 -8.592 -14.445 1.00 77.62 128 TYR A N 1
ATOM 1010 C CA . TYR A 1 128 ? -14.671 -8.160 -15.553 1.00 77.62 128 TYR A CA 1
ATOM 1011 C C . TYR A 1 128 ? -14.067 -9.324 -16.346 1.00 77.62 128 TYR A C 1
ATOM 1013 O O . TYR A 1 128 ? -13.868 -9.182 -17.547 1.00 77.62 128 TYR A O 1
ATOM 1021 N N . PHE A 1 129 ? -13.762 -10.452 -15.699 1.00 76.31 129 PHE A N 1
ATOM 1022 C CA . PHE A 1 129 ? -13.049 -11.565 -16.337 1.00 76.31 129 PHE A CA 1
ATOM 1023 C C . PHE A 1 129 ? -13.939 -12.760 -16.700 1.00 76.31 129 PHE A C 1
ATOM 1025 O O . PHE A 1 129 ? -13.632 -13.480 -17.649 1.00 76.31 129 PHE A O 1
ATOM 1032 N N . LEU A 1 130 ? -15.004 -13.034 -15.943 1.00 74.06 130 LEU A N 1
ATOM 1033 C CA . LEU A 1 130 ? -15.831 -14.233 -16.123 1.00 74.06 130 LEU A CA 1
ATOM 1034 C C . LEU A 1 130 ? -17.148 -13.956 -16.841 1.00 74.06 130 LEU A C 1
ATOM 1036 O O . LEU A 1 130 ? -17.564 -14.833 -17.605 1.00 74.06 130 LEU A O 1
ATOM 1040 N N . ASP A 1 131 ? -17.705 -12.755 -16.676 1.00 76.12 131 ASP A N 1
ATOM 1041 C CA . ASP A 1 131 ? -18.862 -12.254 -17.434 1.00 76.12 131 ASP A CA 1
ATOM 1042 C C . ASP A 1 131 ? -18.437 -11.494 -18.706 1.00 76.12 131 ASP A C 1
ATOM 1044 O O . ASP A 1 131 ? -19.206 -10.704 -19.257 1.00 76.12 131 ASP A O 1
ATOM 1048 N N . ASP A 1 132 ? -17.202 -11.709 -19.176 1.00 74.25 132 ASP A N 1
ATOM 1049 C CA . ASP A 1 132 ? -16.688 -11.069 -20.384 1.00 74.25 132 ASP A CA 1
ATOM 1050 C C . ASP A 1 132 ? -17.580 -11.437 -21.593 1.00 74.25 132 ASP A C 1
ATOM 1052 O O . ASP A 1 132 ? -17.652 -12.619 -21.958 1.00 74.25 132 ASP A O 1
ATOM 1056 N N . PRO A 1 133 ? -18.244 -10.465 -22.254 1.00 69.62 133 PRO A N 1
ATOM 1057 C CA . PRO A 1 133 ? -19.085 -10.725 -23.424 1.00 69.62 133 PRO A CA 1
ATOM 1058 C C . PRO A 1 133 ? -18.306 -11.353 -24.589 1.00 69.62 133 PRO A C 1
ATOM 1060 O O . PRO A 1 133 ? -18.902 -11.947 -25.487 1.00 69.62 133 PRO A O 1
ATOM 1063 N N . PHE A 1 134 ? -16.973 -11.261 -24.587 1.00 68.88 134 PHE A N 1
ATOM 1064 C CA . PHE A 1 134 ? -16.125 -11.907 -25.585 1.00 68.88 134 PHE A CA 1
ATOM 1065 C C . PHE A 1 134 ? -15.844 -13.382 -25.289 1.00 68.88 134 PHE A C 1
ATOM 1067 O O . PHE A 1 134 ? -15.372 -14.089 -26.179 1.00 68.88 134 PHE A O 1
ATOM 1074 N N . LYS A 1 135 ? -16.186 -13.898 -24.103 1.00 66.50 135 LYS A N 1
ATOM 1075 C CA . LYS A 1 135 ? -16.015 -15.317 -23.750 1.00 66.50 135 LYS A CA 1
ATOM 1076 C C . LYS A 1 135 ? -16.796 -16.250 -24.679 1.00 66.50 135 LYS A C 1
ATOM 1078 O O . LYS A 1 135 ? -16.327 -17.345 -24.974 1.00 66.50 135 LYS A O 1
ATOM 1083 N N . GLU A 1 136 ? -17.936 -15.793 -25.199 1.00 67.44 136 GLU A N 1
ATOM 1084 C CA . GLU A 1 136 ? -18.722 -16.512 -26.213 1.00 67.44 136 GLU A CA 1
ATOM 1085 C C . GLU A 1 136 ? -18.147 -16.380 -27.636 1.00 67.44 136 GLU A C 1
ATOM 1087 O O . GLU A 1 136 ? -18.404 -17.233 -28.485 1.00 67.44 136 GLU A O 1
ATOM 1092 N N . MET A 1 137 ? -17.339 -15.346 -27.907 1.00 67.81 137 MET A N 1
ATOM 1093 C CA . MET A 1 137 ? -16.668 -15.156 -29.202 1.00 67.81 137 MET A CA 1
ATOM 1094 C C . MET A 1 137 ? -15.349 -15.920 -29.324 1.00 67.81 137 MET A C 1
ATOM 1096 O O . MET A 1 137 ? -14.847 -16.071 -30.438 1.00 67.81 137 MET A O 1
ATOM 1100 N N . ILE A 1 138 ? -14.780 -16.418 -28.222 1.00 66.31 138 ILE A N 1
ATOM 1101 C CA . ILE A 1 138 ? -13.600 -17.283 -28.275 1.00 66.31 138 ILE A CA 1
ATOM 1102 C C . ILE A 1 138 ? -14.058 -18.664 -28.774 1.00 66.31 138 ILE A C 1
ATOM 1104 O O . ILE A 1 138 ? -14.837 -19.330 -28.087 1.00 66.31 138 ILE A O 1
ATOM 1108 N N . PRO A 1 139 ? -13.589 -19.141 -29.944 1.00 67.50 139 PRO A N 1
ATOM 1109 C CA . PRO A 1 139 ? -13.974 -20.445 -30.464 1.00 67.50 139 PRO A CA 1
ATOM 1110 C C . PRO A 1 139 ? -13.470 -21.545 -29.521 1.00 67.50 139 PRO A C 1
ATOM 1112 O O . PRO A 1 139 ? -12.321 -21.971 -29.580 1.00 67.50 139 PRO A O 1
ATOM 1115 N N . THR A 1 140 ? -14.344 -22.045 -28.649 1.00 59.91 140 THR A N 1
ATOM 1116 C CA . THR A 1 140 ? -14.054 -23.152 -27.717 1.00 59.91 140 THR A CA 1
ATOM 1117 C C . THR A 1 140 ? -13.854 -24.485 -28.437 1.00 59.91 140 THR A C 1
ATOM 1119 O O . THR A 1 140 ? -13.364 -25.446 -27.853 1.00 59.91 140 THR A O 1
ATOM 1122 N N . LYS A 1 141 ? -14.150 -24.539 -29.740 1.00 55.19 141 LYS A N 1
ATOM 1123 C CA . LYS A 1 141 ? -13.772 -25.635 -30.636 1.00 55.19 141 LYS A CA 1
ATOM 1124 C C . LYS A 1 141 ? -12.324 -25.475 -31.108 1.00 55.19 141 LYS A C 1
ATOM 1126 O O . LYS A 1 141 ? -12.059 -25.452 -32.307 1.00 55.19 141 LYS A O 1
ATOM 1131 N N . SER A 1 142 ? -11.383 -25.371 -30.176 1.00 53.69 142 SER A N 1
ATOM 1132 C CA . SER A 1 142 ? -10.005 -25.726 -30.499 1.00 53.69 142 SER A CA 1
ATOM 1133 C C . SER A 1 142 ? -9.934 -27.251 -30.476 1.00 53.69 142 SER A C 1
ATOM 1135 O O . SER A 1 142 ? -10.142 -27.868 -29.435 1.00 53.69 142 SER A O 1
ATOM 1137 N N . LEU A 1 143 ? -9.691 -27.863 -31.634 1.00 57.06 143 LEU A N 1
ATOM 1138 C CA . LEU A 1 143 ? -9.664 -29.317 -31.869 1.00 57.06 143 LEU A CA 1
ATOM 1139 C C . LEU A 1 143 ? -8.567 -30.078 -31.086 1.00 57.06 143 LEU A C 1
ATOM 1141 O O . LEU A 1 143 ? -8.309 -31.237 -31.387 1.00 57.06 143 LEU A O 1
ATOM 1145 N N . MET A 1 144 ? -7.910 -29.446 -30.108 1.00 58.03 144 MET A N 1
ATOM 1146 C CA . MET A 1 144 ? -6.812 -30.031 -29.330 1.00 58.03 144 MET A CA 1
ATOM 1147 C C . MET A 1 144 ? -7.047 -30.069 -27.811 1.00 58.03 144 MET A C 1
ATOM 1149 O O . MET A 1 144 ? -6.122 -30.423 -27.087 1.00 58.03 144 MET A O 1
ATOM 1153 N N . LEU A 1 145 ? -8.237 -29.719 -27.303 1.00 57.16 145 LEU A N 1
ATOM 1154 C CA . LEU A 1 145 ? -8.556 -29.911 -25.881 1.00 57.16 145 LEU A CA 1
ATOM 1155 C C . LEU A 1 145 ? -9.506 -31.098 -25.693 1.00 57.16 145 LEU A C 1
ATOM 1157 O O . LEU A 1 145 ? -10.709 -30.996 -25.937 1.00 57.16 145 LEU A O 1
ATOM 1161 N N . ASP A 1 146 ? -8.944 -32.217 -25.240 1.00 62.91 146 ASP A N 1
ATOM 1162 C CA . ASP A 1 146 ? -9.706 -33.367 -24.767 1.00 62.91 146 ASP A CA 1
ATOM 1163 C C . ASP A 1 146 ? -10.587 -32.983 -23.570 1.00 62.91 146 ASP A C 1
ATOM 1165 O O . ASP A 1 146 ? -10.206 -32.216 -22.682 1.00 62.91 146 ASP A O 1
ATOM 1169 N N . LYS A 1 147 ? -11.809 -33.518 -23.575 1.00 58.81 147 LYS A N 1
ATOM 1170 C CA . LYS A 1 147 ? -12.848 -33.268 -22.575 1.00 58.81 147 LYS A CA 1
ATOM 1171 C C . LYS A 1 147 ? -12.350 -33.717 -21.189 1.00 58.81 147 LYS A C 1
ATOM 1173 O O . LYS A 1 147 ? -12.054 -34.903 -21.035 1.00 58.81 147 LYS A O 1
ATOM 1178 N N . PRO A 1 148 ? -12.280 -32.829 -20.178 1.00 59.47 148 PRO A N 1
ATOM 1179 C CA . PRO A 1 148 ? -11.829 -33.228 -18.853 1.00 59.47 148 PRO A CA 1
ATOM 1180 C C . PRO A 1 148 ? -12.821 -34.230 -18.229 1.00 59.47 148 PRO A C 1
ATOM 1182 O O . PRO A 1 148 ? -14.038 -34.058 -18.378 1.00 59.47 148 PRO A O 1
ATOM 1185 N N . PRO A 1 149 ? -12.325 -35.297 -17.577 1.00 71.12 149 PRO A N 1
ATOM 1186 C CA . PRO A 1 149 ? -13.157 -36.306 -16.929 1.00 71.12 149 PRO A CA 1
ATOM 1187 C C . PRO A 1 149 ? -13.966 -35.714 -15.757 1.00 71.12 149 PRO A C 1
ATOM 1189 O O . PRO A 1 149 ? -13.586 -34.679 -15.206 1.00 71.12 149 PRO A O 1
ATOM 1192 N N . PRO A 1 150 ? -15.101 -36.344 -15.394 1.00 64.25 150 PRO A N 1
ATOM 1193 C CA . PRO A 1 150 ? -15.997 -35.858 -14.350 1.00 64.25 150 PRO A CA 1
ATOM 1194 C C . PRO A 1 150 ? -15.287 -35.774 -12.996 1.00 64.25 150 PRO A C 1
ATOM 1196 O O . PRO A 1 150 ? -14.621 -36.708 -12.562 1.00 64.25 150 PRO A O 1
ATOM 1199 N N . THR A 1 151 ? -15.449 -34.612 -12.375 1.00 56.03 151 THR A N 1
ATOM 1200 C CA . THR A 1 151 ? -14.775 -34.111 -11.181 1.00 56.03 151 THR A CA 1
ATOM 1201 C C . THR A 1 151 ? -14.934 -35.047 -9.979 1.00 56.03 151 THR A C 1
ATOM 1203 O O . THR A 1 151 ? -16.013 -35.129 -9.393 1.00 56.03 151 THR A O 1
ATOM 1206 N N . GLU A 1 152 ? -13.851 -35.728 -9.599 1.00 57.69 152 GLU A N 1
ATOM 1207 C CA . GLU A 1 152 ? -13.684 -36.284 -8.254 1.00 57.69 152 GLU A CA 1
ATOM 1208 C C . GLU A 1 152 ? -13.588 -35.141 -7.235 1.00 57.69 152 GLU A C 1
ATOM 1210 O O . GLU A 1 152 ? -13.009 -34.084 -7.498 1.00 57.69 152 GLU A O 1
ATOM 1215 N N . GLU A 1 153 ? -14.212 -35.360 -6.082 1.00 52.38 153 GLU A N 1
ATOM 1216 C CA . GLU A 1 153 ? -14.277 -34.464 -4.932 1.00 52.38 153 GLU A CA 1
ATOM 1217 C C . GLU A 1 153 ? -12.874 -33.955 -4.565 1.00 52.38 153 GLU A C 1
ATOM 1219 O O . GLU A 1 153 ? -12.002 -34.724 -4.157 1.00 52.38 153 GLU A O 1
ATOM 1224 N N . LEU A 1 154 ? -12.639 -32.650 -4.770 1.00 51.34 154 LEU A N 1
ATOM 1225 C CA . LEU A 1 154 ? -11.355 -32.017 -4.487 1.00 51.34 154 LEU A CA 1
ATOM 1226 C C . LEU A 1 154 ? -11.083 -32.067 -2.983 1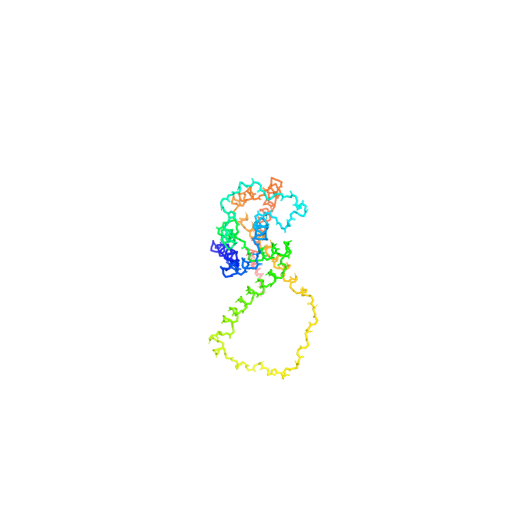.00 51.34 154 LEU A C 1
ATOM 1228 O O . LEU A 1 154 ? -11.562 -31.233 -2.213 1.00 51.34 154 LEU A O 1
ATOM 1232 N N . VAL A 1 155 ? -10.257 -33.029 -2.586 1.00 62.97 155 VAL A N 1
ATOM 1233 C CA . VAL A 1 155 ? -9.544 -32.994 -1.313 1.00 62.97 155 VAL A CA 1
ATOM 1234 C C . VAL A 1 155 ? -8.709 -31.706 -1.305 1.00 62.97 155 VAL A C 1
ATOM 1236 O O . VAL A 1 155 ? -7.955 -31.485 -2.258 1.00 62.97 155 VAL A O 1
ATOM 1239 N N . PRO A 1 156 ? -8.845 -30.830 -0.289 1.00 56.81 156 PRO A N 1
ATOM 1240 C CA . PRO A 1 156 ? -8.055 -29.608 -0.209 1.00 56.81 156 PRO A CA 1
ATOM 1241 C C . PRO A 1 156 ? -6.575 -29.985 -0.246 1.00 56.81 156 PRO A C 1
ATOM 1243 O O . PRO A 1 156 ? -6.106 -30.776 0.576 1.00 56.81 156 PRO A O 1
ATOM 1246 N N . ALA A 1 157 ? -5.873 -29.486 -1.265 1.00 60.34 157 ALA A N 1
ATOM 1247 C CA . ALA A 1 157 ? -4.469 -29.788 -1.467 1.00 60.34 157 ALA A CA 1
ATOM 1248 C C . ALA A 1 157 ? -3.682 -29.354 -0.220 1.00 60.34 157 ALA A C 1
ATOM 1250 O O . ALA A 1 157 ? -3.942 -28.264 0.294 1.00 60.34 157 ALA A O 1
ATOM 1251 N N . PRO A 1 158 ? -2.753 -30.189 0.278 1.00 65.81 158 PRO A N 1
ATOM 1252 C CA . PRO A 1 158 ? -1.902 -29.815 1.396 1.00 65.81 158 PRO A CA 1
ATOM 1253 C C . PRO A 1 158 ? -1.172 -28.520 1.054 1.00 65.81 158 PRO A C 1
ATOM 1255 O O . PRO A 1 158 ? -0.737 -28.356 -0.087 1.00 65.81 158 PRO A O 1
ATOM 1258 N N . ASP A 1 159 ? -1.062 -27.638 2.048 1.00 54.97 159 ASP A N 1
ATOM 1259 C CA . ASP A 1 159 ? -0.435 -26.316 2.002 1.00 54.97 159 ASP A CA 1
ATOM 1260 C C . ASP A 1 159 ? 1.037 -26.437 1.564 1.00 54.97 159 ASP A C 1
ATOM 1262 O O . ASP A 1 159 ? 1.974 -26.405 2.363 1.00 54.97 159 ASP A O 1
ATOM 1266 N N . LEU A 1 160 ? 1.259 -26.660 0.271 1.00 62.38 160 LEU A N 1
ATOM 1267 C CA . LEU A 1 160 ? 2.575 -26.683 -0.331 1.00 62.38 160 LEU A CA 1
ATOM 1268 C C . LEU A 1 160 ? 2.994 -25.220 -0.393 1.00 62.38 160 LEU A C 1
ATOM 1270 O O . LEU A 1 160 ? 2.629 -24.508 -1.325 1.00 62.38 160 LEU A O 1
ATOM 1274 N N . GLU A 1 161 ? 3.669 -24.755 0.661 1.00 60.50 161 GLU A N 1
ATOM 1275 C CA . GLU A 1 161 ? 4.213 -23.403 0.725 1.00 60.50 161 GLU A CA 1
ATOM 1276 C C . GLU A 1 161 ? 4.873 -23.059 -0.610 1.00 60.50 161 GLU A C 1
ATOM 1278 O O . GLU A 1 161 ? 5.789 -23.746 -1.080 1.00 60.50 161 GLU A O 1
ATOM 1283 N N . ASP A 1 162 ? 4.346 -22.005 -1.223 1.00 63.66 162 ASP A N 1
ATOM 1284 C CA . ASP A 1 162 ? 4.571 -21.639 -2.606 1.00 63.66 162 ASP A CA 1
ATOM 1285 C C . ASP A 1 162 ? 6.004 -21.111 -2.801 1.00 63.66 162 ASP A C 1
ATOM 1287 O O . ASP A 1 162 ? 6.308 -19.915 -2.821 1.00 63.66 162 ASP A O 1
ATOM 1291 N N . ASN A 1 163 ? 6.955 -22.039 -2.898 1.00 75.62 163 ASN A N 1
ATOM 1292 C CA . ASN A 1 163 ? 8.339 -21.731 -3.241 1.00 75.62 163 ASN A CA 1
ATOM 1293 C C . ASN A 1 163 ? 8.437 -21.067 -4.626 1.00 75.62 163 ASN A C 1
ATOM 1295 O O . ASN A 1 163 ? 9.429 -20.390 -4.910 1.00 75.62 163 ASN A O 1
ATOM 1299 N N . GLN A 1 164 ? 7.416 -21.223 -5.473 1.00 75.06 164 GLN A N 1
ATOM 1300 C CA . GLN A 1 164 ? 7.346 -20.612 -6.791 1.00 75.06 164 GLN A CA 1
ATOM 1301 C C . GLN A 1 164 ? 7.024 -19.114 -6.690 1.00 75.06 164 GLN A C 1
ATOM 1303 O O . GLN A 1 164 ? 7.659 -18.324 -7.391 1.00 75.06 164 GLN A O 1
ATOM 1308 N N . GLU A 1 165 ? 6.163 -18.694 -5.761 1.00 75.44 165 GLU A N 1
ATOM 1309 C CA . GLU A 1 165 ? 5.943 -17.276 -5.443 1.00 75.44 165 GLU A CA 1
ATOM 1310 C C . GLU A 1 165 ? 7.220 -16.598 -4.934 1.00 75.44 165 GLU A C 1
ATOM 1312 O O . GLU A 1 165 ? 7.607 -15.538 -5.434 1.00 75.44 165 GLU A O 1
ATOM 1317 N N . LYS A 1 166 ? 7.942 -17.227 -3.995 1.00 78.88 166 LYS A N 1
ATOM 1318 C CA . LYS A 1 166 ? 9.212 -16.677 -3.479 1.00 78.88 166 LYS A CA 1
ATOM 1319 C C . LYS A 1 166 ? 10.256 -16.531 -4.588 1.00 78.88 166 LYS A C 1
ATOM 1321 O O . LYS A 1 166 ? 10.938 -15.506 -4.665 1.00 78.88 166 LYS A O 1
ATOM 1326 N N . LEU A 1 167 ? 10.361 -17.527 -5.470 1.00 87.19 167 LEU A N 1
ATOM 1327 C CA . LEU A 1 167 ? 11.267 -17.483 -6.616 1.00 87.19 167 LEU A CA 1
ATOM 1328 C C . LEU A 1 167 ? 10.861 -16.387 -7.610 1.00 87.19 167 LEU A C 1
ATOM 1330 O O . LEU A 1 167 ? 11.716 -15.639 -8.079 1.00 87.19 167 LEU A O 1
ATOM 1334 N N . PHE A 1 168 ? 9.566 -16.242 -7.893 1.00 78.25 168 PHE A N 1
ATOM 1335 C CA . PHE A 1 168 ? 9.047 -15.203 -8.779 1.00 78.25 168 PHE A CA 1
ATOM 1336 C C . PHE A 1 168 ? 9.346 -13.797 -8.246 1.00 78.25 168 PHE A C 1
ATOM 1338 O O . PHE A 1 168 ? 9.833 -12.939 -8.990 1.00 78.25 168 PHE A O 1
ATOM 1345 N N . VAL A 1 169 ? 9.135 -13.569 -6.947 1.00 80.19 169 VAL A N 1
ATOM 1346 C CA . VAL A 1 169 ? 9.469 -12.301 -6.285 1.00 80.19 169 VAL A CA 1
ATOM 1347 C C . VAL A 1 169 ? 10.975 -12.037 -6.358 1.00 80.19 169 VAL A C 1
ATOM 1349 O O . VAL A 1 169 ? 11.381 -10.948 -6.765 1.00 80.19 169 VAL A O 1
ATOM 1352 N N . ALA A 1 170 ? 11.814 -13.033 -6.060 1.00 89.00 170 ALA A N 1
ATOM 1353 C CA . ALA A 1 170 ? 13.269 -12.893 -6.126 1.00 89.00 170 ALA A CA 1
ATOM 1354 C C . ALA A 1 170 ? 13.771 -12.568 -7.545 1.00 89.00 170 ALA A C 1
ATOM 1356 O O . ALA A 1 170 ? 14.575 -11.651 -7.721 1.00 89.00 170 ALA A O 1
ATOM 1357 N N . VAL A 1 171 ? 13.264 -13.267 -8.566 1.00 89.44 171 VAL A N 1
ATOM 1358 C CA . VAL A 1 171 ? 13.607 -13.021 -9.978 1.00 89.44 171 VAL A CA 1
ATOM 1359 C C . VAL A 1 171 ? 13.158 -11.629 -10.415 1.00 89.44 171 VAL A C 1
ATOM 1361 O O . VAL A 1 171 ? 13.898 -10.934 -11.111 1.00 89.44 171 VAL A O 1
ATOM 1364 N N . THR A 1 172 ? 11.984 -11.181 -9.968 1.00 81.31 172 THR A N 1
ATOM 1365 C CA . THR A 1 172 ? 11.463 -9.847 -10.288 1.00 81.31 172 THR A CA 1
ATOM 1366 C C . THR A 1 172 ? 12.321 -8.749 -9.655 1.00 81.31 172 THR A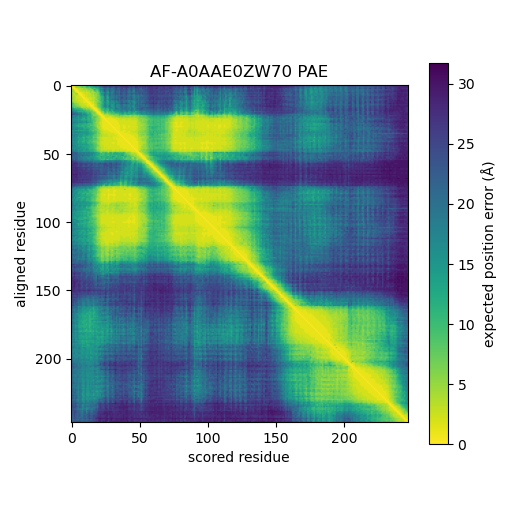 C 1
ATOM 1368 O O . THR A 1 172 ? 12.721 -7.800 -10.336 1.00 81.31 172 THR A O 1
ATOM 1371 N N . ILE A 1 173 ? 12.684 -8.894 -8.377 1.00 84.69 173 ILE A N 1
ATOM 1372 C CA . ILE A 1 173 ? 13.578 -7.956 -7.681 1.00 84.69 173 ILE A CA 1
ATOM 1373 C C . ILE A 1 173 ? 14.949 -7.924 -8.368 1.00 84.69 173 ILE A C 1
ATOM 1375 O O . ILE A 1 173 ? 15.446 -6.850 -8.700 1.00 84.69 173 ILE A O 1
ATOM 1379 N N . LEU A 1 174 ? 15.538 -9.081 -8.676 1.00 90.69 174 LEU A N 1
ATOM 1380 C CA . LEU A 1 174 ? 16.830 -9.139 -9.359 1.00 90.69 174 LEU A CA 1
ATOM 1381 C C . LEU A 1 174 ? 16.769 -8.504 -10.757 1.00 90.69 174 LEU A C 1
ATOM 1383 O O . LEU A 1 174 ? 17.637 -7.708 -11.113 1.00 90.69 174 LEU A O 1
ATOM 1387 N N . GLY A 1 175 ? 15.714 -8.787 -11.524 1.00 88.31 175 GLY A N 1
ATOM 1388 C CA . GLY A 1 175 ? 15.494 -8.209 -12.848 1.00 88.31 175 GLY A CA 1
ATOM 1389 C C . GLY A 1 175 ? 15.384 -6.684 -12.812 1.00 88.31 175 GLY A C 1
ATOM 1390 O O . GLY A 1 175 ? 15.984 -6.004 -13.645 1.00 88.31 175 GLY A O 1
ATOM 1391 N N . THR A 1 176 ? 14.684 -6.129 -11.819 1.00 81.12 176 THR A N 1
ATOM 1392 C CA . THR A 1 176 ? 14.571 -4.669 -11.641 1.00 81.12 176 THR A CA 1
ATOM 1393 C C . THR A 1 176 ? 15.894 -4.018 -11.234 1.00 81.12 176 THR A C 1
ATOM 1395 O O . THR A 1 176 ? 16.247 -2.969 -11.780 1.00 81.12 176 THR A O 1
ATOM 1398 N N . ILE A 1 177 ? 16.683 -4.650 -10.360 1.00 83.81 177 ILE A N 1
ATOM 1399 C CA . ILE A 1 177 ? 18.028 -4.173 -9.999 1.00 83.81 177 ILE A CA 1
ATOM 1400 C C . ILE A 1 177 ? 18.952 -4.198 -11.225 1.00 83.81 177 ILE A C 1
ATOM 1402 O O . ILE A 1 177 ? 19.628 -3.212 -11.518 1.00 83.81 177 ILE A O 1
ATOM 1406 N N . CYS A 1 178 ? 18.949 -5.287 -11.996 1.00 83.50 178 CYS A N 1
ATOM 1407 C CA . CYS A 1 178 ? 19.751 -5.387 -13.214 1.00 83.50 178 CYS A CA 1
ATOM 1408 C C . CYS A 1 178 ? 19.327 -4.350 -14.261 1.00 83.50 178 CYS A C 1
ATOM 1410 O O . CYS A 1 178 ? 20.180 -3.668 -14.827 1.00 83.50 178 CYS A O 1
ATOM 1412 N N . ALA A 1 179 ? 18.023 -4.181 -14.492 1.00 82.81 179 ALA A N 1
ATOM 1413 C CA . ALA A 1 179 ? 17.509 -3.201 -15.442 1.00 82.81 179 ALA A CA 1
ATOM 1414 C C . ALA A 1 179 ? 17.884 -1.770 -15.034 1.00 82.81 179 ALA A C 1
ATOM 1416 O O . ALA A 1 179 ? 18.406 -1.017 -15.857 1.00 82.81 179 ALA A O 1
ATOM 1417 N N . THR A 1 180 ? 17.692 -1.403 -13.763 1.00 81.06 180 THR A N 1
ATOM 1418 C CA . THR A 1 180 ? 18.071 -0.074 -13.258 1.00 81.06 180 THR A CA 1
ATOM 1419 C C . THR A 1 180 ? 19.573 0.160 -13.398 1.00 81.06 180 THR A C 1
ATOM 1421 O O . THR A 1 180 ? 19.973 1.176 -13.967 1.00 81.06 180 THR A O 1
ATOM 1424 N N . PHE A 1 181 ? 20.411 -0.809 -13.022 1.00 82.06 181 PHE A N 1
ATOM 1425 C CA . PHE A 1 181 ? 21.859 -0.725 -13.211 1.00 82.06 181 PHE A CA 1
ATOM 1426 C C . PHE A 1 181 ? 22.250 -0.547 -14.687 1.00 82.06 181 PHE A C 1
ATOM 1428 O O . PHE A 1 181 ? 23.001 0.371 -15.020 1.00 82.06 181 PHE A O 1
ATOM 1435 N N . CYS A 1 182 ? 21.689 -1.350 -15.596 1.00 83.38 182 CYS A N 1
ATOM 1436 C CA . CYS A 1 182 ? 21.928 -1.223 -17.035 1.00 83.38 182 CYS A CA 1
ATOM 1437 C C . CYS A 1 182 ? 21.494 0.143 -17.580 1.00 83.38 182 CYS A C 1
ATOM 1439 O O . CYS A 1 182 ? 22.218 0.735 -18.382 1.00 83.38 182 CYS A O 1
ATOM 1441 N N . THR A 1 183 ? 20.347 0.675 -17.142 1.00 82.75 183 THR A N 1
ATOM 1442 C CA . THR A 1 183 ? 19.908 2.017 -17.555 1.00 82.75 183 THR A CA 1
ATOM 1443 C C . THR A 1 183 ? 20.837 3.109 -17.035 1.00 82.75 183 THR A C 1
ATOM 1445 O O . THR A 1 183 ? 21.200 3.998 -17.805 1.00 82.75 183 THR A O 1
ATOM 1448 N N . CYS A 1 184 ? 21.298 3.013 -15.784 1.00 78.62 184 CYS A N 1
ATOM 1449 C CA . CYS A 1 184 ? 22.272 3.939 -15.216 1.00 78.62 184 CYS A CA 1
ATOM 1450 C C . CYS A 1 184 ? 23.571 3.927 -16.027 1.00 78.62 184 CYS A C 1
ATOM 1452 O O . CYS A 1 184 ? 24.010 4.979 -16.492 1.00 78.62 184 CYS A O 1
ATOM 1454 N N . VAL A 1 185 ? 24.146 2.749 -16.283 1.00 80.94 185 VAL A N 1
ATOM 1455 C CA . VAL A 1 185 ? 25.368 2.614 -17.091 1.00 80.94 185 VAL A CA 1
ATOM 1456 C C . VAL A 1 185 ? 25.153 3.148 -18.510 1.00 80.94 185 VAL A C 1
ATOM 1458 O O . VAL A 1 185 ? 25.971 3.921 -19.005 1.00 80.94 185 VAL A O 1
ATOM 1461 N N . GLY A 1 186 ? 24.032 2.813 -19.153 1.00 81.88 186 GLY A N 1
ATOM 1462 C CA . GLY A 1 186 ? 23.712 3.274 -20.505 1.00 81.88 186 GLY A CA 1
ATOM 1463 C C . GLY A 1 186 ? 23.598 4.797 -20.616 1.00 81.88 186 GLY A C 1
ATOM 1464 O O . GLY A 1 186 ? 24.162 5.388 -21.537 1.00 81.88 186 GLY A O 1
ATOM 1465 N N . VAL A 1 187 ? 22.932 5.451 -19.658 1.00 79.94 187 VAL A N 1
ATOM 1466 C CA . VAL A 1 187 ? 22.841 6.922 -19.601 1.00 79.94 187 VAL A CA 1
ATOM 1467 C C . VAL A 1 187 ? 24.222 7.544 -19.413 1.00 79.94 187 VAL A C 1
ATOM 1469 O O . VAL A 1 187 ? 24.535 8.547 -20.051 1.00 79.94 187 VAL A O 1
ATOM 1472 N N . CYS A 1 188 ? 25.071 6.930 -18.594 1.00 76.19 188 CYS A N 1
ATOM 1473 C CA . CYS A 1 188 ? 26.416 7.434 -18.344 1.00 76.19 188 CYS A CA 1
ATOM 1474 C C . CYS A 1 188 ? 27.342 7.303 -19.551 1.00 76.19 188 CYS A C 1
ATOM 1476 O O . CYS A 1 188 ? 28.126 8.212 -19.820 1.00 76.19 188 CYS A O 1
ATOM 1478 N N . LEU A 1 189 ? 27.219 6.208 -20.301 1.00 79.38 189 LEU A N 1
ATOM 1479 C CA . LEU A 1 189 ? 27.958 5.995 -21.543 1.00 79.38 189 LEU A CA 1
ATOM 1480 C C . LEU A 1 189 ? 27.488 6.937 -22.657 1.00 79.38 189 LEU A C 1
ATOM 1482 O O . LEU A 1 189 ? 28.311 7.471 -23.396 1.00 79.38 189 LEU A O 1
ATOM 1486 N N . ALA A 1 190 ? 26.177 7.159 -22.780 1.00 82.12 190 ALA A N 1
ATOM 1487 C CA . ALA A 1 190 ? 25.616 8.014 -23.823 1.00 82.12 190 ALA A CA 1
ATOM 1488 C C . ALA A 1 190 ? 25.779 9.515 -23.524 1.00 82.12 190 ALA A C 1
ATOM 1490 O O . ALA A 1 190 ? 25.924 10.316 -24.446 1.00 82.12 190 ALA A O 1
ATOM 1491 N N . CYS A 1 191 ? 25.711 9.914 -22.251 1.00 83.25 191 CYS A N 1
ATOM 1492 C CA . CYS A 1 191 ? 25.675 11.310 -21.810 1.00 83.25 191 CYS A CA 1
ATOM 1493 C C . CYS A 1 191 ? 26.445 11.491 -20.483 1.00 83.25 191 CYS A C 1
ATOM 1495 O O . CYS A 1 191 ? 25.828 11.644 -19.422 1.00 83.25 191 CYS A O 1
ATOM 1497 N N . PRO A 1 192 ? 27.789 11.550 -20.514 1.00 80.00 192 PRO A N 1
ATOM 1498 C CA . PRO A 1 192 ? 28.612 11.596 -19.301 1.00 80.00 192 PRO A CA 1
ATOM 1499 C C . PRO A 1 192 ? 28.344 12.830 -18.422 1.00 80.00 192 PRO A C 1
ATOM 1501 O O . PRO A 1 192 ? 28.452 12.759 -17.198 1.00 80.00 192 PRO A O 1
ATOM 1504 N N . GLY A 1 193 ? 27.938 13.958 -19.020 1.00 83.44 193 GLY A N 1
ATOM 1505 C CA . GLY A 1 193 ? 27.595 15.178 -18.280 1.00 83.44 193 GLY A CA 1
ATOM 1506 C C . GLY A 1 193 ? 26.343 15.031 -17.407 1.00 83.44 193 GLY A C 1
ATOM 1507 O O . GLY A 1 193 ? 26.358 15.402 -16.235 1.00 83.44 193 GLY A O 1
ATOM 1508 N N . LEU A 1 194 ? 25.280 14.430 -17.954 1.00 77.56 194 LEU A N 1
ATOM 1509 C CA . LEU A 1 194 ? 24.034 14.167 -17.225 1.00 77.56 194 LEU A CA 1
ATOM 1510 C C . LEU A 1 194 ? 24.239 13.108 -16.137 1.00 77.56 194 LEU A C 1
ATOM 1512 O O . LEU A 1 194 ? 23.769 13.294 -15.016 1.00 77.56 194 LEU A O 1
ATOM 1516 N N . GLY A 1 195 ? 25.002 12.050 -16.436 1.00 77.56 195 GLY A N 1
ATOM 1517 C CA . GLY A 1 195 ? 25.351 11.015 -15.457 1.00 77.56 195 GLY A CA 1
ATOM 1518 C C . GLY A 1 195 ? 26.054 11.591 -14.224 1.00 77.56 195 GLY A C 1
ATOM 1519 O O . GLY A 1 195 ? 25.642 11.327 -13.096 1.00 77.56 195 GLY A O 1
ATOM 1520 N N . ARG A 1 196 ? 27.044 12.472 -14.424 1.00 79.75 196 ARG A N 1
ATOM 1521 C CA . ARG A 1 196 ? 27.731 13.172 -13.323 1.00 79.75 196 ARG A CA 1
ATOM 1522 C C . ARG A 1 196 ? 26.788 14.014 -12.464 1.00 79.75 196 ARG A C 1
ATOM 1524 O O . ARG A 1 196 ? 26.919 14.025 -11.241 1.00 79.75 196 ARG A O 1
ATOM 1531 N N . GLN A 1 197 ? 25.845 14.721 -13.085 1.00 81.25 197 GLN A N 1
ATOM 1532 C CA . GLN A 1 197 ? 24.923 15.601 -12.367 1.00 81.25 197 GLN A CA 1
ATOM 1533 C C . GLN A 1 197 ? 23.904 14.817 -11.527 1.00 81.25 197 GLN A C 1
ATOM 1535 O O . GLN A 1 197 ? 23.600 15.218 -10.404 1.00 81.25 197 GLN A O 1
ATOM 1540 N N . VAL A 1 198 ? 23.414 13.687 -12.046 1.00 78.31 198 VAL A N 1
ATOM 1541 C CA . VAL A 1 198 ? 22.500 12.794 -11.321 1.00 78.31 198 VAL A CA 1
ATOM 1542 C C . VAL A 1 198 ? 23.224 12.093 -10.170 1.00 78.31 198 VAL A C 1
ATOM 1544 O O . VAL A 1 198 ? 22.734 12.130 -9.043 1.00 78.31 198 VAL A O 1
ATOM 1547 N N . CYS A 1 199 ? 24.422 11.544 -10.397 1.00 75.19 199 CYS A N 1
ATOM 1548 C CA . CYS A 1 199 ? 25.183 10.876 -9.337 1.00 75.19 199 CYS A CA 1
ATOM 1549 C C . CYS A 1 199 ? 25.590 11.815 -8.201 1.00 75.19 199 CYS A C 1
ATOM 1551 O O . CYS A 1 199 ? 25.511 11.417 -7.044 1.00 75.19 199 CYS A O 1
ATOM 1553 N N . ARG A 1 200 ? 25.935 13.077 -8.491 1.00 80.31 200 ARG A N 1
ATOM 1554 C CA . ARG A 1 200 ? 26.202 14.071 -7.436 1.00 80.31 200 ARG A CA 1
ATOM 1555 C C . ARG A 1 200 ? 24.992 14.382 -6.554 1.00 80.31 200 ARG A C 1
ATOM 1557 O O . ARG A 1 200 ? 25.184 14.836 -5.434 1.00 80.31 200 ARG A O 1
ATOM 1564 N N . ARG A 1 201 ? 23.766 14.191 -7.051 1.00 79.19 201 ARG A N 1
ATOM 1565 C CA . ARG A 1 201 ? 22.541 14.425 -6.270 1.00 79.19 201 ARG A CA 1
ATOM 1566 C C . ARG A 1 201 ? 22.049 13.190 -5.530 1.00 79.19 201 ARG A C 1
ATOM 1568 O O . ARG A 1 201 ? 21.484 13.335 -4.455 1.00 79.19 201 ARG A O 1
ATOM 1575 N N . ALA A 1 202 ? 22.211 12.010 -6.121 1.00 74.50 202 ALA A N 1
ATOM 1576 C CA . ALA A 1 202 ? 21.648 10.777 -5.583 1.00 74.50 202 ALA A CA 1
ATOM 1577 C C . ALA A 1 202 ? 22.579 10.057 -4.595 1.00 74.50 202 ALA A C 1
ATOM 1579 O O . ALA A 1 202 ? 22.099 9.281 -3.773 1.00 74.50 202 ALA A O 1
ATOM 1580 N N . CYS A 1 203 ? 23.894 10.282 -4.670 1.00 74.06 203 CYS A N 1
ATOM 1581 C CA . CYS A 1 203 ? 24.871 9.513 -3.909 1.00 74.06 203 CYS A CA 1
ATOM 1582 C C . CYS A 1 203 ? 25.588 10.350 -2.831 1.00 74.06 203 CYS A C 1
ATOM 1584 O O . CYS A 1 203 ? 25.960 11.493 -3.099 1.00 74.06 203 CYS A O 1
ATOM 1586 N N . PRO A 1 204 ? 25.861 9.775 -1.643 1.00 74.62 204 PRO A N 1
ATOM 1587 C CA . PRO A 1 204 ? 26.765 10.371 -0.658 1.00 74.62 204 PRO A CA 1
ATOM 1588 C C . PRO A 1 204 ? 28.202 10.446 -1.205 1.00 74.62 204 PRO A C 1
ATOM 1590 O O . PRO A 1 204 ? 28.573 9.668 -2.087 1.00 74.62 204 PRO A O 1
ATOM 1593 N N . GLU A 1 205 ? 29.028 11.362 -0.683 1.00 76.19 205 GLU A N 1
ATOM 1594 C CA . GLU A 1 205 ? 30.350 11.711 -1.247 1.00 76.19 205 GLU A CA 1
ATOM 1595 C C . GLU A 1 205 ? 31.268 10.508 -1.528 1.00 76.19 205 GLU A C 1
ATOM 1597 O O . GLU A 1 205 ? 31.967 10.491 -2.541 1.00 76.19 205 GLU A O 1
ATOM 1602 N N . MET A 1 206 ? 31.224 9.460 -0.697 1.00 63.53 206 MET A N 1
ATOM 1603 C CA . MET A 1 206 ? 32.026 8.245 -0.901 1.00 63.53 206 MET A CA 1
ATOM 1604 C C . MET A 1 206 ? 31.638 7.438 -2.147 1.00 63.53 206 MET A C 1
ATOM 1606 O O . MET A 1 206 ? 32.489 6.798 -2.755 1.00 63.53 206 MET A O 1
ATOM 1610 N N . CYS A 1 207 ? 30.376 7.473 -2.570 1.00 70.44 207 CYS A N 1
ATOM 1611 C CA . CYS A 1 207 ? 29.941 6.782 -3.782 1.00 70.44 207 CYS A CA 1
ATOM 1612 C C . CYS A 1 207 ? 30.336 7.550 -5.055 1.00 70.44 207 CYS A C 1
ATOM 1614 O O . CYS A 1 207 ? 30.497 6.937 -6.110 1.00 70.44 207 CYS A O 1
ATOM 1616 N N . ALA A 1 208 ? 30.538 8.870 -4.970 1.00 70.94 208 ALA A N 1
ATOM 1617 C CA . ALA A 1 208 ? 30.907 9.689 -6.123 1.00 70.94 208 ALA A CA 1
ATOM 1618 C C . ALA A 1 208 ? 32.323 9.374 -6.641 1.00 70.94 208 ALA A C 1
ATOM 1620 O O . ALA A 1 208 ? 32.541 9.362 -7.853 1.00 70.94 208 ALA A O 1
ATOM 1621 N N . SER A 1 209 ? 33.271 9.066 -5.750 1.00 77.62 209 SER A N 1
ATOM 1622 C CA . SER A 1 209 ? 34.648 8.713 -6.128 1.00 77.62 209 SER A CA 1
ATOM 1623 C C . SER A 1 209 ? 34.731 7.338 -6.797 1.00 77.62 209 SER A C 1
ATOM 1625 O O . SER A 1 209 ? 35.348 7.206 -7.854 1.00 77.62 209 SER A O 1
ATOM 1627 N N . CYS A 1 210 ? 34.047 6.327 -6.252 1.00 75.25 210 CYS A N 1
ATOM 1628 C CA . CYS A 1 210 ? 33.939 5.009 -6.888 1.00 75.25 210 CYS A CA 1
ATOM 1629 C C . CYS A 1 210 ? 33.280 5.101 -8.270 1.00 75.25 210 CYS A C 1
ATOM 1631 O O . CYS A 1 210 ? 33.690 4.416 -9.208 1.00 75.25 210 CYS A O 1
ATOM 1633 N N . PHE A 1 211 ? 32.284 5.975 -8.406 1.00 74.00 211 PHE A N 1
ATOM 1634 C CA . PHE A 1 211 ? 31.589 6.191 -9.663 1.00 74.00 211 PHE A CA 1
ATOM 1635 C C . PHE A 1 211 ? 32.468 6.867 -10.725 1.00 74.00 211 PHE A C 1
ATOM 1637 O O . PHE A 1 211 ? 32.480 6.419 -11.868 1.00 74.00 211 PHE A O 1
ATOM 1644 N N . GLU A 1 212 ? 33.259 7.884 -10.367 1.00 78.25 212 GLU A N 1
ATOM 1645 C CA . GLU A 1 212 ? 34.241 8.502 -11.277 1.00 78.25 212 GLU A CA 1
ATOM 1646 C C . GLU A 1 212 ? 35.244 7.464 -11.815 1.00 78.25 212 GLU A C 1
ATOM 1648 O O . GLU A 1 212 ? 35.484 7.409 -13.022 1.00 78.25 212 GLU A O 1
ATOM 1653 N N . VAL A 1 213 ? 35.766 6.581 -10.952 1.00 82.44 213 VAL A N 1
ATOM 1654 C CA . VAL A 1 213 ? 36.679 5.495 -11.361 1.00 82.44 213 VAL A CA 1
ATOM 1655 C C . VAL A 1 213 ? 35.979 4.496 -12.289 1.00 82.44 213 VAL A C 1
ATOM 1657 O O . VAL A 1 213 ? 36.554 4.067 -13.292 1.00 82.44 213 VAL A O 1
ATOM 1660 N N . ALA A 1 214 ? 34.726 4.140 -11.993 1.00 78.75 214 ALA A N 1
ATOM 1661 C CA . ALA A 1 214 ? 33.936 3.250 -12.839 1.00 78.75 214 ALA A CA 1
ATOM 1662 C C . ALA A 1 214 ? 33.665 3.862 -14.223 1.00 78.75 214 ALA A C 1
ATOM 1664 O O . ALA A 1 214 ? 33.783 3.163 -15.232 1.00 78.75 214 ALA A O 1
ATOM 1665 N N . LEU A 1 215 ? 33.358 5.163 -14.290 1.00 76.75 215 LEU A N 1
ATOM 1666 C CA . LEU A 1 215 ? 33.169 5.882 -15.549 1.00 76.75 215 LEU A CA 1
ATOM 1667 C C . LEU A 1 215 ? 34.451 5.945 -16.376 1.00 76.75 215 LEU A C 1
ATOM 1669 O O . LEU A 1 215 ? 34.397 5.711 -17.585 1.00 76.75 215 LEU A O 1
ATOM 1673 N N . ASP A 1 216 ? 35.596 6.218 -15.748 1.00 84.00 216 ASP A N 1
ATOM 1674 C CA . ASP A 1 216 ? 36.871 6.288 -16.464 1.00 84.00 216 ASP A CA 1
ATOM 1675 C C . ASP A 1 216 ? 37.259 4.912 -17.034 1.00 84.00 216 ASP A C 1
ATOM 1677 O O . ASP A 1 216 ? 37.630 4.790 -18.206 1.00 84.00 216 ASP A O 1
ATOM 1681 N N . ASN A 1 217 ? 37.051 3.843 -16.258 1.00 84.00 217 ASN A N 1
ATOM 1682 C CA . ASN A 1 217 ? 37.248 2.467 -16.718 1.00 84.00 217 ASN A CA 1
ATOM 1683 C C . ASN A 1 217 ? 36.285 2.081 -17.850 1.00 84.00 217 ASN A C 1
ATOM 1685 O O . ASN A 1 217 ? 36.715 1.501 -18.850 1.00 84.00 217 ASN A O 1
ATOM 1689 N N . CYS A 1 218 ? 35.006 2.449 -17.748 1.00 78.44 218 CYS A N 1
ATOM 1690 C CA . CYS A 1 218 ? 34.027 2.219 -18.811 1.00 78.44 218 CYS A CA 1
ATOM 1691 C C . CYS A 1 218 ? 34.396 2.970 -20.098 1.00 78.44 218 CYS A C 1
ATOM 1693 O O . CYS A 1 218 ? 34.308 2.408 -21.190 1.00 78.44 218 CYS A O 1
ATOM 1695 N N . GLY A 1 219 ? 34.867 4.214 -19.986 1.00 80.75 219 GLY A N 1
ATOM 1696 C CA . GLY A 1 219 ? 35.336 5.004 -21.123 1.00 80.75 219 GLY A CA 1
ATOM 1697 C C . GLY A 1 219 ? 36.547 4.374 -21.817 1.00 80.75 219 GLY A C 1
ATOM 1698 O O . GLY A 1 219 ? 36.597 4.318 -23.050 1.00 80.75 219 GLY A O 1
ATOM 1699 N N . ARG A 1 220 ? 37.505 3.843 -21.046 1.00 86.69 220 ARG A N 1
ATOM 1700 C CA . ARG A 1 220 ? 38.655 3.092 -21.585 1.00 86.69 220 ARG A CA 1
ATOM 1701 C C . ARG A 1 220 ? 38.213 1.810 -22.284 1.00 86.69 220 ARG A C 1
ATOM 1703 O O . ARG A 1 220 ? 38.673 1.540 -23.394 1.00 86.69 220 ARG A O 1
ATOM 1710 N N . PHE A 1 221 ? 37.290 1.064 -21.679 1.00 83.12 221 PHE A N 1
ATOM 1711 C CA . PHE A 1 221 ? 36.759 -0.167 -22.258 1.00 83.12 221 PHE A CA 1
ATOM 1712 C C . PHE A 1 221 ? 36.006 0.100 -23.567 1.00 83.12 221 PHE A C 1
ATOM 1714 O O . PHE A 1 221 ? 36.271 -0.557 -24.568 1.00 83.12 221 PHE A O 1
ATOM 1721 N N . ALA A 1 222 ? 35.152 1.127 -23.613 1.00 79.44 222 ALA A N 1
ATOM 1722 C CA . ALA A 1 222 ? 34.423 1.513 -24.821 1.00 79.44 222 ALA A CA 1
ATOM 1723 C C . ALA A 1 222 ? 35.362 1.936 -25.965 1.00 79.44 222 ALA A C 1
ATOM 1725 O O . ALA A 1 222 ? 35.144 1.565 -27.119 1.00 79.44 222 ALA A O 1
ATOM 1726 N N . LYS A 1 223 ? 36.440 2.673 -25.659 1.00 86.38 223 LYS A N 1
ATOM 1727 C CA . LYS A 1 223 ? 37.474 3.017 -26.651 1.00 86.38 223 LYS A CA 1
ATOM 1728 C C . LYS A 1 223 ? 38.199 1.775 -27.168 1.00 86.38 223 LYS A C 1
ATOM 1730 O O . LYS A 1 223 ? 38.365 1.643 -28.378 1.00 86.38 223 LYS A O 1
ATOM 1735 N N . SER A 1 224 ? 38.597 0.867 -26.275 1.00 87.88 224 SER A N 1
ATOM 1736 C CA . SER A 1 224 ? 39.258 -0.392 -26.644 1.00 87.88 224 SER A CA 1
ATOM 1737 C C . SER A 1 224 ? 38.352 -1.270 -27.512 1.00 87.88 224 SER A C 1
ATOM 1739 O O . SER A 1 224 ? 38.776 -1.754 -28.563 1.00 87.88 224 SER A O 1
ATOM 1741 N N . PHE A 1 225 ? 37.077 -1.386 -27.138 1.00 83.50 225 PHE A N 1
ATOM 1742 C CA . PHE A 1 225 ? 36.087 -2.143 -27.891 1.00 83.50 225 PHE A CA 1
ATOM 1743 C C . PHE A 1 225 ? 35.853 -1.547 -29.280 1.00 83.50 225 PHE A C 1
ATOM 1745 O O . PHE A 1 225 ? 35.912 -2.280 -30.257 1.00 83.50 225 PHE A O 1
ATOM 1752 N N . ASN A 1 226 ? 35.686 -0.225 -29.408 1.00 83.50 226 ASN A N 1
ATOM 1753 C CA . ASN A 1 226 ? 35.562 0.425 -30.720 1.00 83.50 226 ASN A CA 1
ATOM 1754 C C . ASN A 1 226 ? 36.807 0.230 -31.596 1.00 83.50 226 ASN A C 1
ATOM 1756 O O . ASN A 1 226 ? 36.690 0.007 -32.799 1.00 83.50 226 ASN A O 1
ATOM 1760 N N . GLN A 1 227 ? 38.005 0.285 -31.010 1.00 90.88 227 GLN A N 1
ATOM 1761 C CA . GLN A 1 227 ? 39.241 0.012 -31.744 1.00 90.88 227 GLN A CA 1
ATOM 1762 C C . GLN A 1 227 ? 39.316 -1.444 -32.221 1.00 90.88 227 GLN A C 1
ATOM 1764 O O . GLN A 1 227 ? 39.740 -1.690 -33.348 1.00 90.88 227 GLN A O 1
ATOM 1769 N N . SER A 1 228 ? 38.902 -2.404 -31.392 1.00 88.31 228 SER A N 1
ATOM 1770 C CA . SER A 1 228 ? 38.850 -3.823 -31.763 1.00 88.31 228 SER A CA 1
ATOM 1771 C C . SER A 1 228 ? 37.767 -4.093 -32.813 1.00 88.31 228 SER A C 1
ATOM 1773 O O . SER A 1 228 ? 38.051 -4.698 -33.845 1.00 88.31 228 SER A O 1
ATOM 1775 N N . ALA A 1 229 ? 36.562 -3.558 -32.623 1.00 85.69 229 ALA A N 1
ATOM 1776 C CA . ALA A 1 229 ? 35.454 -3.669 -33.562 1.00 85.69 229 ALA A CA 1
ATOM 1777 C C . ALA A 1 229 ? 35.830 -3.107 -34.939 1.00 85.69 229 ALA A C 1
ATOM 1779 O O . ALA A 1 229 ? 35.638 -3.791 -35.938 1.00 85.69 229 ALA A O 1
ATOM 1780 N N . ASN A 1 230 ? 36.465 -1.930 -35.005 1.00 86.62 230 ASN A N 1
ATOM 1781 C CA . ASN A 1 230 ? 36.933 -1.369 -36.275 1.00 86.62 230 ASN A CA 1
ATOM 1782 C C . ASN A 1 230 ? 37.986 -2.249 -36.964 1.00 86.62 230 ASN A C 1
ATOM 1784 O O . ASN A 1 230 ? 37.986 -2.347 -38.189 1.00 86.62 230 ASN A O 1
ATOM 1788 N N . LYS A 1 231 ? 38.859 -2.921 -36.202 1.00 89.62 231 LYS A N 1
ATOM 1789 C CA . LYS A 1 231 ? 39.840 -3.859 -36.770 1.00 89.62 231 LYS A CA 1
ATOM 1790 C C . LYS A 1 231 ? 39.183 -5.102 -37.373 1.00 89.62 231 LYS A C 1
ATOM 1792 O O . LYS A 1 231 ? 39.693 -5.609 -38.363 1.00 89.62 231 LYS A O 1
ATOM 1797 N N . HIS A 1 232 ? 38.079 -5.588 -36.804 1.00 83.12 232 HIS A N 1
ATOM 1798 C CA . HIS A 1 232 ? 37.443 -6.838 -37.238 1.00 83.12 232 HIS A CA 1
ATOM 1799 C C . HIS A 1 232 ? 36.276 -6.648 -38.219 1.00 83.12 232 HIS A C 1
ATOM 1801 O O . HIS A 1 232 ? 36.087 -7.493 -39.085 1.00 83.12 232 HIS A O 1
ATOM 1807 N N . LEU A 1 233 ? 35.523 -5.546 -38.137 1.00 80.12 233 LEU A N 1
ATOM 1808 C CA . LEU A 1 233 ? 34.389 -5.265 -39.033 1.00 80.12 233 LEU A CA 1
ATOM 1809 C C . LEU A 1 233 ? 34.810 -4.660 -40.380 1.00 80.12 233 LEU A C 1
ATOM 1811 O O . LEU A 1 233 ? 34.089 -4.825 -41.359 1.00 80.12 233 LEU A O 1
ATOM 1815 N N . PHE A 1 234 ? 35.970 -3.994 -40.455 1.00 71.00 234 PHE A N 1
ATOM 1816 C CA . PHE A 1 234 ? 36.475 -3.379 -41.695 1.00 71.00 234 PHE A CA 1
ATOM 1817 C C . PHE A 1 234 ? 37.697 -4.080 -42.294 1.00 71.00 234 PHE A C 1
ATOM 1819 O O . PHE A 1 234 ? 38.208 -3.643 -43.327 1.00 71.00 234 PHE A O 1
ATOM 1826 N N . ALA A 1 235 ? 38.147 -5.190 -41.706 1.00 72.12 235 ALA A N 1
ATOM 1827 C CA . ALA A 1 235 ? 39.054 -6.102 -42.388 1.00 72.12 235 ALA A CA 1
ATOM 1828 C C . ALA A 1 235 ? 38.270 -6.854 -43.475 1.00 72.12 235 ALA A C 1
ATOM 1830 O O . ALA A 1 235 ? 37.905 -8.017 -43.316 1.00 72.12 235 ALA A O 1
ATOM 1831 N N . ALA A 1 236 ? 37.978 -6.168 -44.584 1.00 68.38 236 ALA A N 1
ATOM 1832 C CA . ALA A 1 236 ? 37.531 -6.830 -45.798 1.00 68.38 236 ALA A CA 1
ATOM 1833 C C . ALA A 1 236 ? 38.564 -7.918 -46.142 1.00 68.38 236 ALA A C 1
ATOM 1835 O O . ALA A 1 236 ? 39.768 -7.633 -46.083 1.00 68.38 236 ALA A O 1
ATOM 1836 N N . PRO A 1 237 ? 38.143 -9.152 -46.471 1.00 67.56 237 PRO A N 1
ATOM 1837 C CA . PRO A 1 237 ? 39.075 -10.195 -46.862 1.00 67.56 237 PRO A CA 1
ATOM 1838 C C . PRO A 1 237 ? 39.868 -9.675 -48.060 1.00 67.56 237 PRO A C 1
ATOM 1840 O O . PRO A 1 237 ? 39.313 -9.481 -49.142 1.00 67.56 237 PRO A O 1
ATOM 1843 N N . GLN A 1 238 ? 41.160 -9.393 -47.865 1.00 67.44 238 GLN A N 1
ATOM 1844 C CA . GLN A 1 238 ? 42.045 -9.090 -48.979 1.00 67.44 238 GLN A CA 1
ATOM 1845 C C . GLN A 1 238 ? 42.078 -10.344 -49.844 1.00 67.44 238 GLN A C 1
ATOM 1847 O O . GLN A 1 238 ? 42.706 -11.343 -49.490 1.00 67.44 238 GLN A O 1
ATOM 1852 N N . GLY A 1 239 ? 41.331 -10.303 -50.950 1.00 67.38 239 GLY A N 1
ATOM 1853 C CA . GLY A 1 239 ? 41.321 -11.350 -51.953 1.00 67.38 239 GLY A CA 1
ATOM 1854 C C . GLY A 1 239 ? 42.762 -11.672 -52.316 1.00 67.38 239 GLY A C 1
ATOM 1855 O O . GLY A 1 239 ? 43.494 -10.817 -52.817 1.00 67.38 239 GLY A O 1
ATOM 1856 N N . ARG A 1 240 ? 43.172 -12.900 -51.997 1.00 67.19 240 ARG A N 1
ATOM 1857 C CA . ARG A 1 240 ? 44.461 -13.486 -52.354 1.00 67.19 240 ARG A CA 1
ATOM 1858 C C . ARG A 1 240 ? 44.611 -13.310 -53.869 1.00 67.19 240 ARG A C 1
ATOM 1860 O O . ARG A 1 240 ? 43.935 -14.002 -54.626 1.00 67.19 240 ARG A O 1
ATOM 1867 N N . ARG A 1 241 ? 45.409 -12.330 -54.318 1.00 59.75 241 ARG A N 1
ATOM 1868 C CA . ARG A 1 241 ? 45.696 -12.140 -55.748 1.00 59.75 241 ARG A CA 1
ATOM 1869 C C . ARG A 1 241 ? 46.240 -13.462 -56.273 1.00 59.75 241 ARG A C 1
ATOM 1871 O O . ARG A 1 241 ? 47.225 -13.968 -55.738 1.00 59.75 241 ARG A O 1
ATOM 1878 N N . GLY A 1 242 ? 45.539 -14.022 -57.256 1.00 63.41 242 GLY A N 1
ATOM 1879 C CA . GLY A 1 242 ? 45.890 -15.280 -57.894 1.00 63.41 242 GLY A CA 1
ATOM 1880 C C . GLY A 1 242 ? 47.350 -15.265 -58.324 1.00 63.41 242 GLY A C 1
ATOM 1881 O O . GLY A 1 242 ? 47.791 -14.345 -59.014 1.00 63.41 242 GLY A O 1
ATOM 1882 N N . GLY A 1 243 ? 48.092 -16.275 -57.874 1.00 69.69 243 GLY A N 1
ATOM 1883 C CA . GLY A 1 243 ? 49.381 -16.596 -58.466 1.00 69.69 243 GLY A CA 1
ATOM 1884 C C . GLY A 1 243 ? 49.186 -16.963 -59.941 1.00 69.69 243 GLY A C 1
ATOM 1885 O O . GLY A 1 243 ? 48.116 -17.463 -60.305 1.00 69.69 243 GLY A O 1
ATOM 1886 N N . PRO A 1 244 ? 50.179 -16.688 -60.797 1.00 65.44 244 PRO A N 1
ATOM 1887 C CA . PRO A 1 244 ? 50.082 -16.965 -62.220 1.00 65.44 244 PRO A CA 1
ATOM 1888 C C . PRO A 1 244 ? 49.904 -18.470 -62.443 1.00 65.44 244 PRO A C 1
ATOM 1890 O O . PRO A 1 244 ? 50.762 -19.270 -62.074 1.00 65.44 244 PRO A O 1
ATOM 1893 N N . PHE A 1 245 ? 48.781 -18.846 -63.052 1.00 60.38 245 PHE A N 1
ATOM 1894 C CA . PHE A 1 245 ? 48.634 -20.142 -63.702 1.00 60.38 245 PHE A CA 1
ATOM 1895 C C . PHE A 1 245 ? 49.598 -20.160 -64.893 1.00 60.38 245 PHE A C 1
ATOM 1897 O O . PHE A 1 245 ? 49.382 -19.447 -65.872 1.00 60.38 245 PHE A O 1
ATOM 1904 N N . MET A 1 246 ? 50.684 -20.925 -64.783 1.00 58.41 246 MET A N 1
ATOM 1905 C CA . MET A 1 246 ? 51.482 -21.323 -65.940 1.00 58.41 246 MET A CA 1
ATOM 1906 C C . MET A 1 246 ? 50.730 -22.448 -66.658 1.00 58.41 246 MET A C 1
ATOM 1908 O O . MET A 1 246 ? 50.437 -23.473 -66.042 1.00 58.41 246 MET A O 1
ATOM 1912 N N . VAL A 1 247 ? 50.396 -22.210 -67.927 1.00 63.69 247 VAL A N 1
ATOM 1913 C CA . VAL A 1 247 ? 49.949 -23.213 -68.906 1.00 63.69 247 VAL A CA 1
ATOM 1914 C C . VAL A 1 247 ? 51.104 -23.461 -69.860 1.00 63.69 247 VAL A C 1
ATOM 1916 O O . VAL A 1 247 ? 51.723 -22.450 -70.267 1.00 63.69 247 VAL A O 1
#

Mean predicted aligned error: 16.87 Å

Organism: NCBI:txid231223